Protein AF-0000000087176087 (afdb_homodimer)

pLDDT: mean 95.37, std 7.29, range [54.69, 98.94]

Sequence (372 aa):
MTRSALLVMDVQNFTIARVAAPPTYLTRLASTIASARAASIPVIYVVAQFRPGAPEAHARNRTFVRNPTCAGWIEGSASAAVHAAVAPQDGDVVVTKRRVSAFAGTDLEIVLRSLGVERVVVAGVATSGCVLSTVRQAADGDYGVVVVRDLCLDPDEEVQRVLMEKVFVKQAEVVDSEEWVAGLDLMTRSALLVMDVQNFTIARVAAPPTYLTRLASTIASARAASIPVIYVVAQFRPGAPEAHARNRTFVRNPTCAGWIEGSASAAVHAAVAPQDGDVVVTKRRVSAFAGTDLEIVLRSLGVERVVVAGVATSGCVLSTVRQAADGDYGVVVVRDLCLDPDEEVQRVLMEKVFVKQAEVVDSEEWVAGLDL

Solvent-accessible surface area (backbone atoms only — not comparable to full-atom values): 19457 Å² total; per-residue (Å²): 130,88,38,47,32,40,38,44,28,31,57,15,40,44,51,54,73,69,34,87,67,57,92,58,42,58,60,51,49,34,52,50,53,50,52,35,51,75,60,70,29,51,54,34,37,35,40,54,44,32,57,84,89,34,83,78,34,43,84,51,20,62,72,45,26,65,55,86,62,46,67,44,17,25,61,90,37,74,38,35,3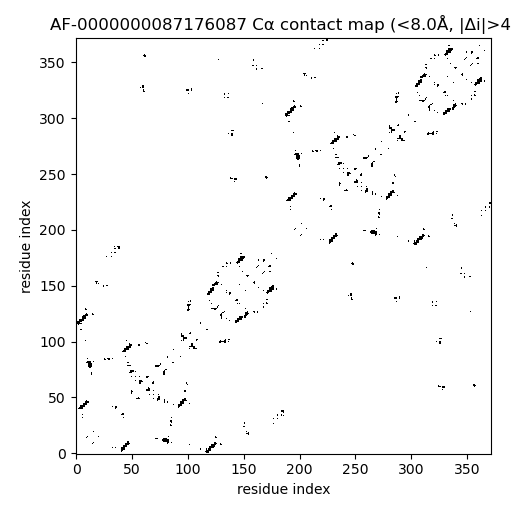2,58,31,78,76,62,48,82,55,94,86,49,48,74,46,65,15,78,43,54,23,58,59,47,87,39,62,46,61,59,52,36,56,74,70,58,42,45,26,43,32,41,32,26,42,32,36,85,41,33,48,43,39,28,52,50,52,39,31,60,68,46,24,33,39,34,37,29,52,76,47,37,42,46,78,46,65,67,58,42,48,48,40,58,70,64,52,42,54,54,47,28,48,70,39,43,57,66,61,54,56,67,66,44,87,113,130,85,38,45,32,40,36,45,28,31,56,16,40,44,54,54,72,70,33,88,68,58,91,58,43,57,58,50,48,34,53,51,52,52,51,34,51,74,62,69,30,50,53,35,37,35,39,54,45,31,57,85,88,34,83,77,36,44,84,50,18,62,75,45,27,67,52,84,62,46,65,44,18,25,62,91,38,73,38,35,31,58,31,75,76,61,45,83,55,94,85,49,48,73,44,65,14,77,44,54,24,60,58,45,85,39,64,46,61,60,52,35,56,74,70,57,43,45,27,43,35,41,32,26,42,31,36,85,41,32,48,42,39,28,52,49,53,40,33,61,67,46,24,34,38,33,37,29,53,75,46,38,42,42,77,47,66,67,59,40,48,48,40,58,70,64,51,44,56,54,49,30,47,71,40,43,58,67,60,54,57,68,66,46,87,114

Structure (mmCIF, N/CA/C/O backbone):
data_AF-0000000087176087-model_v1
#
loop_
_entity.id
_entity.type
_entity.pdbx_description
1 polymer 'Isochorismatase-like domain-containing protein'
#
loop_
_atom_site.group_PDB
_atom_site.id
_atom_site.type_symbol
_atom_site.label_atom_id
_atom_site.label_alt_id
_atom_site.label_comp_id
_atom_site.label_asym_id
_atom_site.label_entity_id
_atom_site.label_seq_id
_atom_site.pdbx_PDB_ins_code
_atom_site.Cartn_x
_atom_site.Cartn_y
_atom_site.Cartn_z
_atom_site.occupancy
_atom_site.B_iso_or_equiv
_atom_site.auth_seq_id
_atom_site.auth_comp_id
_atom_site.auth_asym_id
_atom_site.auth_atom_id
_atom_site.pdbx_PDB_model_num
ATOM 1 N N . MET A 1 1 ? 22.453 -17.547 -3.051 1 62.72 1 MET A N 1
ATOM 2 C CA . MET A 1 1 ? 21.422 -16.969 -3.908 1 62.72 1 MET A CA 1
ATOM 3 C C . MET A 1 1 ? 20.266 -16.438 -3.076 1 62.72 1 MET A C 1
ATOM 5 O O . MET A 1 1 ? 19.953 -16.969 -2.008 1 62.72 1 MET A O 1
ATOM 9 N N . THR A 1 2 ? 19.703 -15.148 -3.277 1 79.06 2 THR A N 1
ATOM 10 C CA . THR A 1 2 ? 18.578 -14.586 -2.518 1 79.06 2 THR A CA 1
ATOM 11 C C . THR A 1 2 ? 17.359 -15.508 -2.582 1 79.06 2 THR A C 1
ATOM 13 O O . THR A 1 2 ? 16.969 -15.945 -3.664 1 79.06 2 THR A O 1
ATOM 16 N N . ARG A 1 3 ? 16.969 -15.977 -1.485 1 94.69 3 ARG A N 1
ATOM 17 C CA . ARG A 1 3 ? 15.805 -16.859 -1.439 1 94.69 3 ARG A CA 1
ATOM 18 C C . ARG A 1 3 ? 14.523 -16.109 -1.775 1 94.69 3 ARG A C 1
ATOM 20 O O . ARG A 1 3 ? 14.18 -15.133 -1.113 1 94.69 3 ARG A O 1
ATOM 27 N N . SER A 1 4 ? 13.852 -16.594 -2.867 1 97.81 4 SER A N 1
ATOM 28 C CA . SER A 1 4 ? 12.656 -15.938 -3.393 1 97.81 4 SER A CA 1
ATOM 29 C C . SER A 1 4 ? 11.422 -16.812 -3.209 1 97.81 4 SER A C 1
ATOM 31 O O . SER A 1 4 ? 11.539 -18.016 -2.99 1 97.81 4 SER A O 1
ATOM 33 N N . ALA A 1 5 ? 10.32 -16.234 -3.176 1 98.69 5 ALA A N 1
ATOM 34 C CA . ALA A 1 5 ? 9.023 -16.906 -3.312 1 98.69 5 ALA A CA 1
ATOM 35 C C . ALA A 1 5 ? 8.164 -16.219 -4.367 1 98.69 5 ALA A C 1
ATOM 37 O O . ALA A 1 5 ? 8.141 -14.992 -4.457 1 98.69 5 ALA A O 1
ATOM 38 N N . LEU A 1 6 ? 7.512 -17.016 -5.184 1 98.81 6 LEU A N 1
ATOM 39 C CA . LEU A 1 6 ? 6.555 -16.484 -6.152 1 98.81 6 LEU A CA 1
ATOM 40 C C . LEU A 1 6 ? 5.152 -16.422 -5.547 1 98.81 6 LEU A C 1
ATOM 42 O O . LEU A 1 6 ? 4.605 -17.438 -5.121 1 98.81 6 LEU A O 1
ATOM 46 N N . LEU A 1 7 ? 4.633 -15.227 -5.441 1 98.94 7 LEU A N 1
ATOM 47 C CA . LEU A 1 7 ? 3.252 -15.023 -5.012 1 98.94 7 LEU A CA 1
ATOM 48 C C . LEU A 1 7 ? 2.312 -14.969 -6.211 1 98.94 7 LEU A C 1
ATOM 50 O O . LEU A 1 7 ? 2.488 -14.141 -7.105 1 98.94 7 LEU A O 1
ATOM 54 N N . VAL A 1 8 ? 1.376 -15.867 -6.281 1 98.94 8 VAL A N 1
ATOM 55 C CA . VAL A 1 8 ? 0.302 -15.891 -7.27 1 98.94 8 VAL A CA 1
ATOM 56 C C . VAL A 1 8 ? -0.995 -15.391 -6.637 1 98.94 8 VAL A C 1
ATOM 58 O O . VAL A 1 8 ? -1.668 -16.141 -5.918 1 98.94 8 VAL A O 1
ATOM 61 N N . MET A 1 9 ? -1.376 -14.141 -6.984 1 98.75 9 MET A N 1
ATOM 62 C CA . MET A 1 9 ? -2.365 -13.469 -6.148 1 98.75 9 MET A CA 1
ATOM 63 C C . MET A 1 9 ? -3.672 -13.266 -6.906 1 98.75 9 MET A C 1
ATOM 65 O O . MET A 1 9 ? -3.68 -12.695 -8 1 98.75 9 MET A O 1
ATOM 69 N N . ASP A 1 10 ? -4.719 -13.734 -6.371 1 98.06 10 ASP A N 1
ATOM 70 C CA . ASP A 1 10 ? -6.102 -13.477 -6.766 1 98.06 10 ASP A CA 1
ATOM 71 C C . ASP A 1 10 ? -6.367 -13.969 -8.188 1 98.06 10 ASP A C 1
ATOM 73 O O . ASP A 1 10 ? -7.117 -13.336 -8.938 1 98.06 10 ASP A O 1
ATOM 77 N N . VAL A 1 11 ? -5.629 -15.016 -8.625 1 98.56 11 VAL A N 1
ATOM 78 C CA . VAL A 1 11 ? -5.953 -15.641 -9.906 1 98.56 11 VAL A CA 1
ATOM 79 C C . VAL A 1 11 ? -7.082 -16.641 -9.711 1 98.56 11 VAL A C 1
ATOM 81 O O . VAL A 1 11 ? -6.879 -17.859 -9.875 1 98.56 11 VAL A O 1
ATOM 84 N N . GLN A 1 12 ? -8.188 -16.141 -9.367 1 97.94 12 GLN A N 1
ATOM 85 C CA . GLN A 1 12 ? -9.406 -16.875 -9.062 1 97.94 12 GLN A CA 1
ATOM 86 C C . GLN A 1 12 ? -10.445 -16.703 -10.164 1 97.94 12 GLN A C 1
ATOM 88 O O . GLN A 1 12 ? -10.391 -15.734 -10.938 1 97.94 12 GLN A O 1
ATOM 93 N N . ASN A 1 13 ? -11.414 -17.594 -10.25 1 97.06 13 ASN A N 1
ATOM 94 C CA . ASN A 1 13 ? -12.398 -17.562 -11.32 1 97.06 13 ASN A CA 1
ATOM 95 C C . ASN A 1 13 ? -13.141 -16.219 -11.367 1 97.06 13 ASN A C 1
ATOM 97 O O . ASN A 1 13 ? -13.32 -15.648 -12.438 1 97.06 13 ASN A O 1
ATOM 101 N N . PHE A 1 14 ? -13.523 -15.719 -10.25 1 94.31 14 PHE A N 1
ATOM 102 C CA . PHE A 1 14 ? -14.266 -14.461 -10.148 1 94.31 14 PHE A CA 1
ATOM 103 C C . PHE A 1 14 ? -13.461 -13.312 -10.727 1 94.31 14 PHE A C 1
ATOM 105 O O . PHE A 1 14 ? -13.969 -12.531 -11.531 1 94.31 14 PHE A O 1
ATOM 112 N N . THR A 1 15 ? -12.203 -13.188 -10.359 1 95 15 THR A N 1
ATOM 113 C CA . THR A 1 15 ? -11.359 -12.062 -10.75 1 95 15 THR A CA 1
ATOM 114 C C . THR A 1 15 ? -10.969 -12.164 -12.227 1 95 15 THR A C 1
ATOM 116 O O . THR A 1 15 ? -10.977 -11.164 -12.945 1 95 15 THR A O 1
ATOM 119 N N . ILE A 1 16 ? -10.656 -13.391 -12.641 1 95.88 16 ILE A N 1
ATOM 120 C CA . ILE A 1 16 ? -10.234 -13.594 -14.023 1 95.88 16 ILE A CA 1
ATOM 121 C C . ILE A 1 16 ? -11.383 -13.25 -14.969 1 95.88 16 ILE A C 1
ATOM 123 O O . ILE A 1 16 ? -11.164 -12.703 -16.047 1 95.88 16 ILE A O 1
ATOM 127 N N . ALA A 1 17 ? -12.57 -13.508 -14.562 1 92.44 17 ALA A N 1
ATOM 128 C CA . ALA A 1 17 ? -13.742 -13.227 -15.383 1 92.44 17 ALA A CA 1
ATOM 129 C C . ALA A 1 17 ? -13.961 -11.727 -15.539 1 92.44 17 ALA A C 1
ATOM 131 O O . ALA A 1 17 ? -14.68 -11.281 -16.438 1 92.44 17 ALA A O 1
ATOM 132 N N . ARG A 1 18 ? -13.336 -10.953 -14.719 1 90 18 ARG A N 1
ATOM 133 C CA . ARG A 1 18 ? -13.648 -9.523 -14.656 1 90 18 ARG A CA 1
ATOM 134 C C . ARG A 1 18 ? -12.531 -8.695 -15.273 1 90 18 ARG A C 1
ATOM 136 O O . ARG A 1 18 ? -12.594 -7.465 -15.281 1 90 18 ARG A O 1
ATOM 143 N N . VAL A 1 19 ? -11.5 -9.344 -15.703 1 93.06 19 VAL A N 1
ATOM 144 C CA . VAL A 1 19 ? -10.406 -8.648 -16.375 1 93.06 19 VAL A CA 1
ATOM 145 C C . VAL A 1 19 ? -10.289 -9.133 -17.812 1 93.06 19 VAL A C 1
ATOM 147 O O . VAL A 1 19 ? -10.672 -10.258 -18.125 1 93.06 19 VAL A O 1
ATOM 150 N N . ALA A 1 20 ? -9.969 -8.289 -18.719 1 91.31 20 ALA A N 1
ATOM 151 C CA . ALA A 1 20 ? -9.703 -8.672 -20.109 1 91.31 20 ALA A CA 1
ATOM 152 C C . ALA A 1 20 ? -8.32 -9.289 -20.25 1 91.31 20 ALA A C 1
ATOM 154 O O . ALA A 1 20 ? -7.41 -8.656 -20.797 1 91.31 20 ALA A O 1
ATOM 155 N N . ALA A 1 21 ? -8.25 -10.5 -19.844 1 92.38 21 ALA A N 1
ATOM 156 C CA . ALA A 1 21 ? -6.961 -11.18 -19.891 1 92.38 21 ALA A CA 1
ATOM 157 C C . ALA A 1 21 ? -6.613 -11.602 -21.312 1 92.38 21 ALA A C 1
ATOM 159 O O . ALA A 1 21 ? -7.453 -12.156 -22.031 1 92.38 21 ALA A O 1
ATOM 160 N N . PRO A 1 22 ? -5.387 -11.328 -21.688 1 94.69 22 PRO A N 1
ATOM 161 C CA . PRO A 1 22 ? -4.957 -11.898 -22.969 1 94.69 22 PRO A CA 1
ATOM 162 C C . PRO A 1 22 ? -5.074 -13.422 -23.016 1 94.69 22 PRO A C 1
ATOM 164 O O . PRO A 1 22 ? -4.906 -14.078 -21.984 1 94.69 22 PRO A O 1
ATOM 167 N N . PRO A 1 23 ? -5.34 -14.023 -24.141 1 94.06 23 PRO A N 1
ATOM 168 C CA . PRO A 1 23 ? -5.523 -15.477 -24.25 1 94.06 23 PRO A CA 1
ATOM 169 C C . PRO A 1 23 ? -4.328 -16.266 -23.734 1 94.06 23 PRO A C 1
ATOM 171 O O . PRO A 1 23 ? -4.48 -17.391 -23.266 1 94.06 23 PRO A O 1
ATOM 174 N N . THR A 1 24 ? -3.172 -15.648 -23.766 1 96.69 24 THR A N 1
ATOM 175 C CA . THR A 1 24 ? -1.949 -16.344 -23.391 1 96.69 24 THR A CA 1
ATOM 176 C C . THR A 1 24 ? -1.636 -16.141 -21.922 1 96.69 24 THR A C 1
ATOM 178 O O . THR A 1 24 ? -0.667 -16.703 -21.391 1 96.69 24 THR A O 1
ATOM 181 N N . TYR A 1 25 ? -2.443 -15.391 -21.25 1 98 25 TYR A N 1
ATOM 182 C CA . TYR A 1 25 ? -2.121 -14.992 -19.891 1 98 25 TYR A CA 1
ATOM 183 C C . TYR A 1 25 ? -1.979 -16.219 -18.984 1 98 25 TYR A C 1
ATOM 185 O O . TYR A 1 25 ? -0.939 -16.406 -18.359 1 98 25 TYR A O 1
ATOM 193 N N . LEU A 1 26 ? -2.982 -17.062 -18.953 1 98.5 26 LEU A N 1
ATOM 194 C CA . LEU A 1 26 ? -2.998 -18.203 -18.047 1 98.5 26 LEU A CA 1
ATOM 195 C C . LEU A 1 26 ? -1.926 -19.219 -18.422 1 98.5 26 LEU A C 1
ATOM 197 O O . LEU A 1 26 ? -1.311 -19.828 -17.547 1 98.5 26 LEU A O 1
ATOM 201 N N . THR A 1 27 ? -1.69 -19.391 -19.672 1 98.38 27 THR A N 1
ATOM 202 C CA . THR A 1 27 ? -0.649 -20.312 -20.109 1 98.38 27 THR A CA 1
ATOM 203 C C . THR A 1 27 ? 0.731 -19.797 -19.703 1 98.38 27 THR A C 1
ATOM 205 O O . THR A 1 27 ? 1.582 -20.578 -19.266 1 98.38 27 THR A O 1
ATOM 208 N N . ARG A 1 28 ? 0.964 -18.516 -19.828 1 98.56 28 ARG A N 1
ATOM 209 C CA . ARG A 1 28 ? 2.23 -17.922 -19.438 1 98.56 28 ARG A CA 1
ATOM 210 C C . ARG A 1 28 ? 2.432 -18.016 -17.922 1 98.56 28 ARG A C 1
ATOM 212 O O . ARG A 1 28 ? 3.529 -18.328 -17.453 1 98.56 28 ARG A O 1
ATOM 219 N N . LEU A 1 29 ? 1.394 -17.734 -17.203 1 98.81 29 LEU A N 1
ATOM 220 C CA . LEU A 1 29 ? 1.478 -17.844 -15.742 1 98.81 29 LEU A CA 1
ATOM 221 C C . LEU A 1 29 ? 1.771 -19.266 -15.32 1 98.81 29 LEU A C 1
ATOM 223 O O . LEU A 1 29 ? 2.635 -19.516 -14.477 1 98.81 29 LEU A O 1
ATOM 227 N N . ALA A 1 30 ? 1.075 -20.234 -15.93 1 98.75 30 ALA A N 1
ATOM 228 C CA . ALA A 1 30 ? 1.302 -21.641 -15.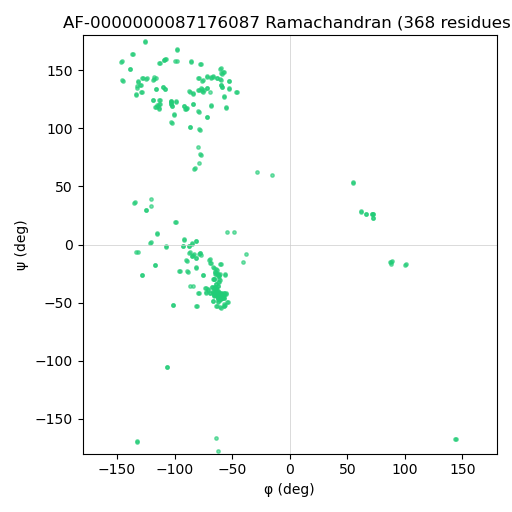625 1 98.75 30 ALA A CA 1
ATOM 229 C C . ALA A 1 30 ? 2.746 -22.047 -15.914 1 98.75 30 ALA A C 1
ATOM 231 O O . ALA A 1 30 ? 3.375 -22.75 -15.125 1 98.75 30 ALA A O 1
ATOM 232 N N . SER A 1 31 ? 3.203 -21.594 -17.047 1 98.56 31 SER A N 1
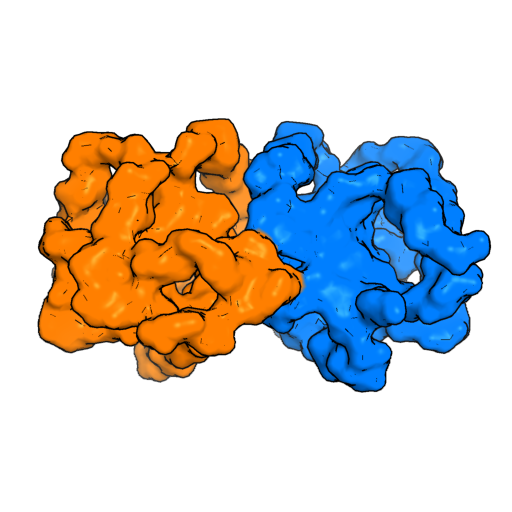ATOM 233 C CA . SER A 1 31 ? 4.582 -21.891 -17.422 1 98.56 31 SER A CA 1
ATOM 234 C C . SER A 1 31 ? 5.57 -21.266 -16.438 1 98.56 31 SER A C 1
ATOM 236 O O . SER A 1 31 ? 6.574 -21.891 -16.094 1 98.56 31 SER A O 1
ATOM 238 N N . THR A 1 32 ? 5.352 -20.062 -16.016 1 98.69 32 THR A N 1
ATOM 239 C CA . THR A 1 32 ? 6.211 -19.375 -15.047 1 98.69 32 THR A CA 1
ATOM 240 C C . THR A 1 32 ? 6.199 -20.109 -13.711 1 98.69 32 THR A C 1
ATOM 242 O O . THR A 1 32 ? 7.25 -20.297 -13.086 1 98.69 32 THR A O 1
ATOM 245 N N . ILE A 1 33 ? 5.023 -20.531 -13.273 1 98.69 33 ILE A N 1
ATOM 246 C CA . ILE A 1 33 ? 4.891 -21.297 -12.039 1 98.69 33 ILE A CA 1
ATOM 247 C C . ILE A 1 33 ? 5.715 -22.578 -12.141 1 98.69 33 ILE A C 1
ATOM 249 O O . ILE A 1 33 ? 6.438 -22.938 -11.203 1 98.69 33 ILE A O 1
ATOM 253 N N . ALA A 1 34 ? 5.602 -23.266 -13.266 1 98.06 34 ALA A N 1
ATOM 254 C CA . ALA A 1 34 ? 6.363 -24.484 -13.477 1 98.06 34 ALA A CA 1
ATOM 255 C C . ALA A 1 34 ? 7.863 -24.219 -13.406 1 98.06 34 ALA A C 1
ATOM 257 O O . ALA A 1 34 ? 8.609 -25.016 -12.828 1 98.06 34 ALA A O 1
ATOM 258 N N . SER A 1 35 ? 8.305 -23.141 -13.977 1 98.12 35 SER A N 1
ATOM 259 C CA . SER A 1 35 ? 9.719 -22.766 -13.922 1 98.12 35 SER A CA 1
ATOM 260 C C . SER A 1 35 ? 10.164 -22.484 -12.492 1 98.12 35 SER A C 1
ATOM 262 O O . SER A 1 35 ? 11.266 -22.859 -12.094 1 98.12 35 SER A O 1
ATOM 264 N N . ALA A 1 36 ? 9.336 -21.797 -11.727 1 97.81 36 ALA A N 1
ATOM 265 C CA . ALA A 1 36 ? 9.641 -21.531 -10.328 1 97.81 36 ALA A CA 1
ATOM 266 C C . ALA A 1 36 ? 9.828 -22.844 -9.555 1 97.81 36 ALA A C 1
ATOM 268 O O . ALA A 1 36 ? 10.797 -23 -8.805 1 97.81 36 ALA A O 1
ATOM 269 N N . ARG A 1 37 ? 8.922 -23.781 -9.781 1 96.88 37 ARG A N 1
ATOM 270 C CA . ARG A 1 37 ? 9 -25.078 -9.117 1 96.88 37 ARG A CA 1
ATOM 271 C C . ARG A 1 37 ? 10.281 -25.812 -9.5 1 96.88 37 ARG A C 1
ATOM 273 O O . ARG A 1 37 ? 10.945 -26.406 -8.648 1 96.88 37 ARG A O 1
ATOM 280 N N . ALA A 1 38 ? 10.562 -25.766 -10.734 1 96.12 38 ALA A N 1
ATOM 281 C CA . ALA A 1 38 ? 11.766 -26.422 -11.227 1 96.12 38 ALA A CA 1
ATOM 282 C C . ALA A 1 38 ? 13.016 -25.844 -10.578 1 96.12 38 ALA A C 1
ATOM 284 O O . ALA A 1 38 ? 14.008 -26.547 -10.367 1 96.12 38 ALA A O 1
ATOM 285 N N . ALA A 1 39 ? 12.961 -24.594 -10.234 1 96.56 39 ALA A N 1
ATOM 286 C CA . ALA A 1 39 ? 14.086 -23.906 -9.617 1 96.56 39 ALA A CA 1
ATOM 287 C C . ALA A 1 39 ? 14.008 -23.984 -8.094 1 96.56 39 ALA A C 1
ATOM 289 O O . ALA A 1 39 ? 14.766 -23.312 -7.391 1 96.56 39 ALA A O 1
ATOM 290 N N . SER A 1 40 ? 13.055 -24.688 -7.586 1 95.62 40 SER A N 1
ATOM 291 C CA . SER A 1 40 ? 12.836 -24.891 -6.156 1 95.62 40 SER A CA 1
ATOM 292 C C . SER A 1 40 ? 12.453 -23.594 -5.461 1 95.62 40 SER A C 1
ATOM 294 O O . SER A 1 40 ? 12.812 -23.359 -4.305 1 95.62 40 SER A O 1
ATOM 296 N N . ILE A 1 41 ? 11.898 -22.719 -6.168 1 97.25 41 ILE A N 1
ATOM 297 C CA . ILE A 1 41 ? 11.305 -21.516 -5.605 1 97.25 41 ILE A CA 1
ATOM 298 C C . ILE A 1 41 ? 9.883 -21.812 -5.137 1 97.25 41 ILE A C 1
ATOM 300 O O . ILE A 1 41 ? 9.039 -22.234 -5.926 1 97.25 41 ILE A O 1
ATOM 304 N N . PRO A 1 42 ? 9.648 -21.594 -3.865 1 98 42 PRO A N 1
ATOM 305 C CA . PRO A 1 42 ? 8.281 -21.844 -3.393 1 98 42 PRO A CA 1
ATOM 306 C C . PRO A 1 42 ? 7.246 -20.984 -4.102 1 98 42 PRO A C 1
ATOM 308 O O . PRO A 1 42 ? 7.5 -19.812 -4.379 1 98 42 PRO A O 1
ATOM 311 N N . VAL A 1 43 ? 6.141 -21.609 -4.441 1 98.62 43 VAL A N 1
ATOM 312 C CA . VAL A 1 43 ? 4.98 -20.906 -4.988 1 98.62 43 VAL A CA 1
ATOM 313 C C . VAL A 1 43 ? 3.912 -20.766 -3.908 1 98.62 43 VAL A C 1
ATOM 315 O O . VAL A 1 43 ? 3.467 -21.75 -3.326 1 98.62 43 VAL A O 1
ATOM 318 N N . ILE A 1 44 ? 3.541 -19.562 -3.609 1 98.94 44 ILE A N 1
ATOM 319 C CA . ILE A 1 44 ? 2.529 -19.25 -2.604 1 98.94 44 ILE A CA 1
ATOM 320 C C . ILE A 1 44 ? 1.314 -18.609 -3.27 1 98.94 44 ILE A C 1
ATOM 322 O O . ILE A 1 44 ? 1.437 -17.578 -3.934 1 98.94 44 ILE A O 1
ATOM 326 N N . TYR A 1 45 ? 0.231 -19.266 -3.121 1 98.94 45 TYR A N 1
ATOM 327 C CA . TYR A 1 45 ? -1.026 -18.719 -3.619 1 98.94 45 TYR A CA 1
ATOM 328 C C . TYR A 1 45 ? -1.68 -17.812 -2.576 1 98.94 45 TYR A C 1
ATOM 330 O O . TYR A 1 45 ? -1.745 -18.172 -1.396 1 98.94 45 TYR A O 1
ATOM 338 N N . VAL A 1 46 ? -2.09 -16.625 -2.986 1 98.88 46 VAL A N 1
ATOM 339 C CA . VAL A 1 46 ? -2.863 -15.719 -2.15 1 98.88 46 VAL A CA 1
ATOM 340 C C . VAL A 1 46 ? -4.273 -15.562 -2.721 1 98.88 46 VAL A C 1
ATOM 342 O O . VAL A 1 46 ? -4.441 -15.156 -3.869 1 98.88 46 VAL A O 1
ATOM 345 N N . VAL A 1 47 ? -5.254 -15.898 -1.943 1 98.44 47 VAL A N 1
ATOM 346 C CA . VAL A 1 47 ? -6.633 -15.867 -2.426 1 98.44 47 VAL A CA 1
ATOM 347 C C . VAL A 1 47 ? -7.477 -14.977 -1.517 1 98.44 47 VAL A C 1
ATOM 349 O O . VAL A 1 47 ? -7.242 -14.914 -0.308 1 98.44 47 VAL A O 1
ATOM 352 N N . ALA A 1 48 ? -8.422 -14.242 -2.105 1 97 48 ALA A N 1
ATOM 353 C CA . ALA A 1 48 ? -9.438 -13.523 -1.349 1 97 48 ALA A CA 1
ATOM 354 C C . ALA A 1 48 ? -10.68 -14.383 -1.14 1 97 48 ALA A C 1
ATOM 356 O O . ALA A 1 48 ? -11.312 -14.82 -2.105 1 97 48 ALA A O 1
ATOM 357 N N . GLN A 1 49 ? -10.969 -14.672 0.055 1 96.5 49 GLN A N 1
ATOM 358 C CA . GLN A 1 49 ? -12.148 -15.477 0.367 1 96.5 49 GLN A CA 1
ATOM 359 C C . GLN A 1 49 ? -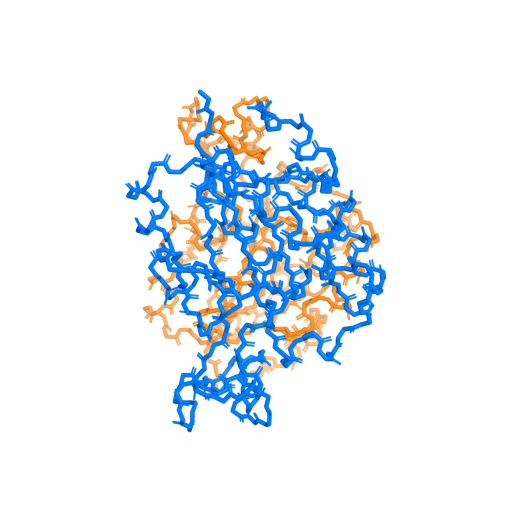12.789 -15.031 1.677 1 96.5 49 GLN A C 1
ATOM 361 O O . GLN A 1 49 ? -12.086 -14.68 2.629 1 96.5 49 GLN A O 1
ATOM 366 N N . PHE A 1 50 ? -14.086 -15.039 1.646 1 95.69 50 PHE A N 1
ATOM 367 C CA . PHE A 1 50 ? -14.875 -14.68 2.816 1 95.69 50 PHE A CA 1
ATOM 368 C C . PHE A 1 50 ? -15.734 -15.859 3.268 1 95.69 50 PHE A C 1
ATOM 370 O O . PHE A 1 50 ? -16.188 -16.656 2.443 1 95.69 50 PHE A O 1
ATOM 377 N N . ARG A 1 51 ? -15.938 -16.109 4.598 1 94.81 51 ARG A N 1
ATOM 378 C CA . ARG A 1 51 ? -16.844 -17.109 5.125 1 94.81 51 ARG A CA 1
ATOM 379 C C . ARG A 1 51 ? -18.281 -16.828 4.688 1 94.81 51 ARG A C 1
ATOM 381 O O . ARG A 1 51 ? -18.625 -15.688 4.355 1 94.81 51 ARG A O 1
ATOM 388 N N . PRO A 1 52 ? -19.062 -17.891 4.57 1 91.56 52 PRO A N 1
ATOM 389 C CA . PRO A 1 52 ? -20.469 -17.641 4.27 1 91.56 52 PRO A CA 1
ATOM 390 C C . PRO A 1 52 ? -21.078 -16.531 5.137 1 91.56 52 PRO A C 1
ATOM 392 O O . PRO A 1 52 ? -20.891 -16.531 6.355 1 91.56 52 PRO A O 1
ATOM 395 N N . GLY A 1 53 ? -21.766 -15.578 4.492 1 89.56 53 GLY A N 1
ATOM 396 C CA . GLY A 1 53 ? -22.328 -14.422 5.188 1 89.56 53 GLY A CA 1
ATOM 397 C C . GLY A 1 53 ? -21.359 -13.258 5.281 1 89.56 53 GLY A C 1
ATOM 398 O O . GLY A 1 53 ? -21.75 -12.164 5.688 1 89.56 53 GLY A O 1
ATOM 399 N N . ALA A 1 54 ? -20.094 -13.453 5.023 1 92.75 54 ALA A N 1
ATOM 400 C CA . ALA A 1 54 ? -19.031 -12.453 4.945 1 92.75 54 ALA A CA 1
ATOM 401 C C . ALA A 1 54 ? -18.969 -11.625 6.223 1 92.75 54 ALA A C 1
ATOM 403 O O . ALA A 1 54 ? -19 -10.391 6.168 1 92.75 54 ALA A O 1
ATOM 404 N N . PRO A 1 55 ? -18.859 -12.297 7.41 1 92.12 55 PRO A N 1
ATOM 405 C CA . PRO A 1 55 ? -18.781 -11.531 8.656 1 92.12 55 PRO A CA 1
ATOM 406 C C . PRO A 1 55 ? -17.578 -10.617 8.711 1 92.12 55 PRO A C 1
ATOM 408 O O . PRO A 1 55 ? -17.547 -9.672 9.5 1 92.12 55 PRO A O 1
ATOM 411 N N . GLU A 1 56 ? -16.578 -10.867 7.812 1 93.62 56 GLU A N 1
ATOM 412 C CA . GLU A 1 56 ? -15.344 -10.086 7.777 1 93.62 56 GLU A CA 1
ATOM 413 C C . GLU A 1 56 ? -15.539 -8.781 7.012 1 93.62 56 GLU A C 1
ATOM 415 O O . GLU A 1 56 ? -14.68 -7.898 7.035 1 93.62 56 GLU A O 1
ATOM 420 N N . ALA A 1 57 ? -16.594 -8.664 6.348 1 92.5 57 ALA A N 1
ATOM 421 C CA . ALA A 1 57 ? -16.828 -7.477 5.539 1 92.5 57 ALA A CA 1
ATOM 422 C C . ALA A 1 57 ? -17.266 -6.301 6.41 1 92.5 57 ALA A C 1
ATOM 424 O O . ALA A 1 57 ? -18.453 -6.199 6.777 1 92.5 57 ALA A O 1
ATOM 425 N N . HIS A 1 58 ? -16.375 -5.445 6.734 1 92.75 58 HIS A N 1
ATOM 426 C CA . HIS A 1 58 ? -16.656 -4.293 7.586 1 92.75 58 HIS A CA 1
ATOM 427 C C . HIS A 1 58 ? -17.344 -3.18 6.801 1 92.75 58 HIS A C 1
ATOM 429 O O . HIS A 1 58 ? -16.969 -2.904 5.656 1 92.75 58 HIS A O 1
ATOM 435 N N . ALA A 1 59 ? -18.25 -2.486 7.383 1 91.25 59 ALA A N 1
ATOM 436 C CA . ALA A 1 59 ? -19.062 -1.457 6.734 1 91.25 59 ALA A CA 1
ATOM 437 C C . ALA A 1 59 ? -18.188 -0.284 6.285 1 91.25 59 ALA A C 1
ATOM 439 O O . ALA A 1 59 ? -18.531 0.404 5.316 1 91.25 59 ALA A O 1
ATOM 440 N N . ARG A 1 60 ? -17.047 -0.076 6.891 1 92 60 ARG A N 1
ATOM 441 C CA . ARG A 1 60 ? -16.203 1.066 6.559 1 92 60 ARG A CA 1
ATOM 442 C C . ARG A 1 60 ? -15.227 0.717 5.441 1 92 60 ARG A C 1
ATOM 444 O O . ARG A 1 60 ? -14.57 1.601 4.883 1 92 60 ARG A O 1
ATOM 451 N N . ASN A 1 61 ? -15.109 -0.58 5.176 1 93.06 61 ASN A N 1
ATOM 452 C CA . ASN A 1 61 ? -14.203 -0.987 4.102 1 93.06 61 ASN A CA 1
ATOM 453 C C . ASN A 1 61 ? -14.844 -0.798 2.729 1 93.06 61 ASN A C 1
ATOM 455 O O . ASN A 1 61 ? -15.789 -1.508 2.377 1 93.06 61 ASN A O 1
ATOM 459 N N . ARG A 1 62 ? -14.328 0.053 1.951 1 91 62 ARG A N 1
ATOM 460 C CA . ARG A 1 62 ? -14.953 0.423 0.686 1 91 62 ARG A CA 1
ATOM 461 C C . ARG A 1 62 ? -14.758 -0.667 -0.362 1 91 62 ARG A C 1
ATOM 463 O O . ARG A 1 62 ? -15.547 -0.787 -1.298 1 91 62 ARG A O 1
ATOM 470 N N . THR A 1 63 ? -13.711 -1.445 -0.216 1 89.62 63 THR A N 1
ATOM 471 C CA . THR A 1 63 ? -13.398 -2.48 -1.193 1 89.62 63 THR A CA 1
ATOM 472 C C . THR A 1 63 ? -14.273 -3.711 -0.981 1 89.62 63 THR A C 1
ATOM 474 O O . THR A 1 63 ? -14.75 -4.312 -1.945 1 89.62 63 THR A O 1
ATOM 477 N N . PHE A 1 64 ? -14.477 -4.105 0.308 1 88.5 64 PHE A N 1
ATOM 478 C CA . PHE A 1 64 ? -15.156 -5.348 0.646 1 88.5 64 PHE A CA 1
ATOM 479 C C . PHE A 1 64 ? -16.406 -5.074 1.486 1 88.5 64 PHE A C 1
ATOM 481 O O . PHE A 1 64 ? -16.641 -5.754 2.484 1 88.5 64 PHE A O 1
ATOM 488 N N . VAL A 1 65 ? -17.109 -4.039 1.147 1 74.81 65 VAL A N 1
ATOM 489 C CA . VAL A 1 65 ? -18.344 -3.783 1.88 1 74.81 65 VAL A CA 1
ATOM 490 C C . VAL A 1 65 ? -19.422 -4.781 1.447 1 74.81 65 VAL A C 1
ATOM 492 O O . VAL A 1 65 ? -19.406 -5.258 0.31 1 74.81 65 VAL A O 1
ATOM 495 N N . ARG A 1 66 ? -20.125 -5.402 2.496 1 62.22 66 ARG A N 1
ATOM 496 C CA . ARG A 1 66 ? -21.062 -6.523 2.439 1 62.22 66 ARG A CA 1
ATOM 497 C C . ARG A 1 66 ? -21.984 -6.414 1.223 1 62.22 66 ARG A C 1
ATOM 499 O O . ARG A 1 66 ? -22.469 -7.422 0.714 1 62.22 66 ARG A O 1
ATOM 506 N N . ASN A 1 67 ? -22.047 -5.363 0.636 1 56.03 67 ASN A N 1
ATOM 507 C CA . ASN A 1 67 ? -23.016 -5.57 -0.435 1 56.03 67 ASN A CA 1
ATOM 508 C C . ASN A 1 67 ? -22.531 -6.621 -1.433 1 56.03 67 ASN A C 1
ATOM 510 O O . ASN A 1 67 ? -21.453 -7.184 -1.271 1 56.03 67 ASN A O 1
ATOM 514 N N . PRO A 1 68 ? -23.109 -6.895 -2.777 1 60.62 68 PRO A N 1
ATOM 515 C CA . PRO A 1 68 ? -22.875 -8 -3.707 1 60.62 68 PRO A CA 1
ATOM 516 C C . PRO A 1 68 ? -21.391 -8.188 -4.039 1 60.62 68 PRO A C 1
ATOM 518 O O . PRO A 1 68 ? -21.016 -9.188 -4.664 1 60.62 68 PRO A O 1
ATOM 521 N N . THR A 1 69 ? -20.516 -7.512 -3.299 1 62.09 69 THR A N 1
ATOM 522 C CA . THR A 1 69 ? -19.156 -7.57 -3.826 1 62.09 69 THR A CA 1
ATOM 523 C C . THR A 1 69 ? -18.438 -8.812 -3.318 1 62.09 69 THR A C 1
ATOM 525 O O . THR A 1 69 ? -17.703 -9.469 -4.074 1 62.09 69 THR A O 1
ATOM 528 N N . CYS A 1 70 ? -18.781 -9.141 -2.037 1 77.75 70 CYS A N 1
ATOM 529 C CA . CYS A 1 70 ? -18.062 -10.281 -1.474 1 77.75 70 CYS A CA 1
ATOM 530 C C . CYS A 1 70 ? -18.641 -11.594 -1.978 1 77.75 70 CYS A C 1
ATOM 532 O O . CYS A 1 70 ? -18 -12.648 -1.849 1 77.75 70 CYS A O 1
ATOM 534 N N . ALA A 1 71 ? -19.672 -11.5 -2.627 1 80.75 71 ALA A N 1
ATOM 535 C CA . ALA A 1 71 ? -20.359 -12.711 -3.047 1 80.75 71 ALA A CA 1
ATOM 536 C C . ALA A 1 71 ? -19.5 -13.555 -3.982 1 80.75 71 ALA A C 1
ATOM 538 O O . ALA A 1 71 ? -19.594 -14.781 -3.992 1 80.75 71 ALA A O 1
ATOM 539 N N . GLY A 1 72 ? -18.641 -12.898 -4.664 1 88.25 72 GLY A N 1
ATOM 540 C CA . GLY A 1 72 ? -17.812 -13.602 -5.613 1 88.25 72 GLY A CA 1
ATOM 541 C C . GLY A 1 72 ? -16.656 -14.352 -4.961 1 88.25 72 GLY A C 1
ATOM 542 O O . GLY A 1 72 ? -16 -15.18 -5.594 1 88.25 72 GLY A O 1
ATOM 543 N N . TRP A 1 73 ? -16.516 -14.102 -3.605 1 92.5 73 TRP A N 1
ATOM 544 C CA . TRP A 1 73 ? -15.344 -14.656 -2.941 1 92.5 73 TRP A CA 1
ATOM 545 C C . TRP A 1 73 ? -15.742 -15.516 -1.752 1 92.5 73 TRP A C 1
ATOM 547 O O . TRP A 1 73 ? -14.977 -15.664 -0.795 1 92.5 73 TRP A O 1
ATOM 557 N N . ILE A 1 74 ? -16.875 -16.078 -1.868 1 94.31 74 ILE A N 1
ATOM 558 C CA . ILE A 1 74 ? -17.328 -16.875 -0.741 1 94.31 74 ILE A CA 1
ATOM 559 C C . ILE A 1 74 ? -16.578 -18.203 -0.729 1 94.31 74 ILE A C 1
ATOM 561 O O . ILE A 1 74 ? -16.469 -18.875 -1.759 1 94.31 74 ILE A O 1
ATOM 565 N N . GLU A 1 75 ? -16.047 -18.594 0.421 1 95.62 75 GLU A N 1
ATOM 566 C CA . GLU A 1 75 ? -15.273 -19.828 0.603 1 95.62 75 GLU A CA 1
ATOM 567 C C . GLU A 1 75 ? -16.047 -21.031 0.093 1 95.62 75 GLU A C 1
ATOM 569 O O . GLU A 1 75 ? -17.25 -21.172 0.348 1 95.62 75 GLU A O 1
ATOM 574 N N . GLY A 1 76 ? -15.289 -21.875 -0.666 1 94.94 76 GLY A N 1
ATOM 575 C CA . GLY A 1 76 ? -15.883 -23.109 -1.139 1 94.94 76 GLY A CA 1
ATOM 576 C C . GLY A 1 76 ? -16.625 -22.953 -2.455 1 94.94 76 GLY A C 1
ATOM 577 O O . GLY A 1 76 ? -16.984 -23.953 -3.09 1 94.94 76 GLY A O 1
ATOM 578 N N . SER A 1 77 ? -16.922 -21.75 -2.857 1 95.75 77 SER A N 1
ATOM 579 C CA . SER A 1 77 ? -17.641 -21.516 -4.105 1 95.75 77 SER A CA 1
ATOM 580 C C . SER A 1 77 ? -16.719 -21.656 -5.312 1 95.75 77 SER A C 1
ATOM 582 O O . SER A 1 77 ? -15.508 -21.484 -5.195 1 95.75 77 SER A O 1
ATOM 584 N N . ALA A 1 78 ? -17.297 -21.969 -6.477 1 96.38 78 ALA A N 1
ATOM 585 C CA . ALA A 1 78 ? -16.547 -22.062 -7.73 1 96.38 78 ALA A CA 1
ATOM 586 C C . ALA A 1 78 ? -15.938 -20.719 -8.094 1 96.38 78 ALA A C 1
ATOM 588 O O . ALA A 1 78 ? -14.836 -20.656 -8.648 1 96.38 78 ALA A O 1
ATOM 589 N N . SER A 1 79 ? -16.625 -19.703 -7.805 1 95.81 79 SER A N 1
ATOM 590 C CA . SER A 1 79 ? -16.156 -18.359 -8.125 1 95.81 79 SER A CA 1
ATOM 591 C C . SER A 1 79 ? -14.883 -18.016 -7.359 1 95.81 79 SER A C 1
ATOM 593 O O . SER A 1 79 ? -13.984 -17.359 -7.891 1 95.81 79 SER A O 1
ATOM 595 N N . ALA A 1 80 ? -14.758 -18.453 -6.145 1 96.69 80 ALA A N 1
ATOM 596 C CA . ALA A 1 80 ? -13.633 -18.094 -5.273 1 96.69 80 ALA A CA 1
ATOM 597 C C . ALA A 1 80 ? -12.438 -19.016 -5.523 1 96.69 80 ALA A C 1
ATOM 599 O O . ALA A 1 80 ? -11.336 -18.734 -5.051 1 96.69 80 ALA A O 1
ATOM 600 N N . ALA A 1 81 ? -12.594 -20.047 -6.266 1 97.81 81 ALA A N 1
ATOM 601 C CA . ALA A 1 81 ? -11.539 -21.031 -6.5 1 97.81 81 ALA A CA 1
ATOM 602 C C . ALA A 1 81 ? -10.445 -20.453 -7.398 1 97.81 81 ALA A C 1
ATOM 604 O O . ALA A 1 81 ? -10.727 -19.656 -8.297 1 97.81 81 ALA A O 1
ATOM 605 N N . VAL A 1 82 ? -9.195 -20.875 -7.098 1 98.56 82 VAL A N 1
ATOM 606 C CA . VAL A 1 82 ? -8.109 -20.578 -8.023 1 98.56 82 VAL A CA 1
ATOM 607 C C . VAL A 1 82 ? -8.414 -21.172 -9.398 1 98.56 82 VAL A C 1
ATOM 609 O O . VAL A 1 82 ? -8.883 -22.312 -9.492 1 98.56 82 VAL A O 1
ATOM 612 N N . HIS A 1 83 ? -8.188 -20.406 -10.414 1 98.56 83 HIS A N 1
ATOM 613 C CA . HIS A 1 83 ? -8.453 -20.875 -11.766 1 98.56 83 HIS A CA 1
ATOM 614 C C . HIS A 1 83 ? -7.754 -22.203 -12.031 1 98.56 83 HIS A C 1
ATOM 616 O O . HIS A 1 83 ? -6.582 -22.375 -11.688 1 98.56 83 HIS A O 1
ATOM 622 N N . ALA A 1 84 ? -8.367 -23.078 -12.695 1 98.12 84 ALA A N 1
ATOM 623 C CA . ALA A 1 84 ? -7.91 -24.469 -12.867 1 98.12 84 ALA A CA 1
ATOM 624 C C . ALA A 1 84 ? -6.57 -24.5 -13.594 1 98.12 84 ALA A C 1
ATOM 626 O O . ALA A 1 84 ? -5.742 -25.375 -13.336 1 98.12 84 ALA A O 1
ATOM 627 N N . ALA A 1 85 ? -6.301 -23.562 -14.492 1 98 85 ALA A N 1
ATOM 628 C CA . ALA A 1 85 ? -5.086 -23.531 -15.305 1 98 85 ALA A CA 1
ATOM 629 C C . ALA A 1 85 ? -3.848 -23.344 -14.422 1 98 85 ALA A C 1
ATOM 631 O O . ALA A 1 85 ? -2.73 -23.656 -14.844 1 98 85 ALA A O 1
ATOM 632 N N . VAL A 1 86 ? -4.078 -22.812 -13.203 1 98.69 86 VAL A N 1
ATOM 633 C CA . VAL A 1 86 ? -2.947 -22.578 -12.312 1 98.69 86 VAL A CA 1
ATOM 634 C C . VAL A 1 86 ? -3.287 -23.062 -10.906 1 98.69 86 VAL A C 1
ATOM 636 O O . VAL A 1 86 ? -2.873 -22.438 -9.914 1 98.69 86 VAL A O 1
ATOM 639 N N . ALA A 1 87 ? -3.992 -24.094 -10.836 1 98.44 87 ALA A N 1
ATOM 640 C CA . ALA A 1 87 ? -4.422 -24.641 -9.547 1 98.44 87 ALA A CA 1
ATOM 641 C C . ALA A 1 87 ? -3.225 -25.016 -8.68 1 98.44 87 ALA A C 1
ATOM 643 O O . ALA A 1 87 ? -2.213 -25.5 -9.188 1 98.44 87 ALA A O 1
ATOM 644 N N . PRO A 1 88 ? -3.367 -24.75 -7.387 1 98.38 88 PRO A N 1
ATOM 645 C CA . PRO A 1 88 ? -2.279 -25.172 -6.504 1 98.38 88 PRO A CA 1
ATOM 646 C C . PRO A 1 88 ? -2.035 -26.672 -6.559 1 98.38 88 PRO A C 1
ATOM 648 O O . PRO A 1 88 ? -2.973 -27.453 -6.773 1 98.38 88 PRO A O 1
ATOM 651 N N . GLN A 1 89 ? -0.837 -27.062 -6.406 1 97.44 89 GLN A N 1
ATOM 652 C CA . GLN A 1 89 ? -0.457 -28.453 -6.281 1 97.44 89 GLN A CA 1
ATOM 653 C C . GLN A 1 89 ? -0.266 -28.844 -4.816 1 97.44 89 GLN A C 1
ATOM 655 O O . GLN A 1 89 ? -0.223 -27.984 -3.939 1 97.44 89 GLN A O 1
ATOM 660 N N . ASP A 1 90 ? -0.168 -30.188 -4.609 1 94.25 90 ASP A N 1
ATOM 661 C CA . ASP A 1 90 ? 0.087 -30.672 -3.258 1 94.25 90 ASP A CA 1
ATOM 662 C C . ASP A 1 90 ? 1.372 -30.078 -2.693 1 94.25 90 ASP A C 1
ATOM 664 O O . ASP A 1 90 ? 2.406 -30.062 -3.363 1 94.25 90 ASP A O 1
ATOM 668 N N . GLY A 1 91 ? 1.264 -29.516 -1.55 1 93.12 91 GLY A N 1
ATOM 669 C CA . GLY A 1 91 ? 2.439 -28.953 -0.912 1 93.12 91 GLY A CA 1
ATOM 670 C C . GLY A 1 91 ? 2.533 -27.438 -1.074 1 93.12 91 GLY A C 1
ATOM 671 O O . GLY A 1 91 ? 3.291 -26.781 -0.36 1 93.12 91 GLY A O 1
ATOM 672 N N . ASP A 1 92 ? 1.806 -26.938 -2.002 1 96.75 92 ASP A N 1
ATOM 673 C CA . ASP A 1 92 ? 1.81 -25.484 -2.146 1 96.75 92 ASP A CA 1
ATOM 674 C C . ASP A 1 92 ? 1.171 -24.812 -0.935 1 96.75 92 ASP A C 1
ATOM 676 O O . ASP A 1 92 ? 0.227 -25.344 -0.347 1 96.75 92 ASP A O 1
ATOM 680 N N . VAL A 1 93 ? 1.687 -23.688 -0.583 1 98.25 93 VAL A N 1
ATOM 681 C CA . VAL A 1 93 ? 1.089 -22.875 0.465 1 98.25 93 VAL A CA 1
ATOM 682 C C . VAL A 1 93 ? -0.028 -22.016 -0.123 1 98.25 93 VAL A C 1
ATOM 684 O O . VAL A 1 93 ? 0.144 -21.406 -1.179 1 98.25 93 VAL A O 1
ATOM 687 N N . VAL A 1 94 ? -1.145 -22.031 0.475 1 98.56 94 VAL A N 1
ATOM 688 C CA . VAL A 1 94 ? -2.258 -21.156 0.127 1 98.56 94 VAL A CA 1
ATOM 689 C C . VAL A 1 94 ? -2.578 -20.234 1.304 1 98.56 94 VAL A C 1
ATOM 691 O O . VAL A 1 94 ? -2.875 -20.703 2.404 1 98.56 94 VAL A O 1
ATOM 694 N N . VAL A 1 95 ? -2.449 -18.969 1.118 1 98.75 95 VAL A N 1
ATOM 695 C CA . VAL A 1 95 ? -2.754 -17.953 2.109 1 98.75 95 VAL A CA 1
ATOM 696 C C . VAL A 1 95 ? -4.09 -17.281 1.776 1 98.75 95 VAL A C 1
ATOM 698 O O . VAL A 1 95 ? -4.27 -16.766 0.675 1 98.75 95 VAL A O 1
ATOM 701 N N . THR A 1 96 ? -5.031 -17.281 2.662 1 98.38 96 THR A N 1
ATOM 702 C CA . THR A 1 96 ? -6.332 -16.656 2.467 1 98.38 96 THR A CA 1
ATOM 703 C C . THR A 1 96 ? -6.375 -15.281 3.133 1 98.38 96 THR A C 1
ATOM 705 O O . THR A 1 96 ? -6.145 -15.164 4.34 1 98.38 96 THR A O 1
ATOM 708 N N . LYS A 1 97 ? -6.668 -14.344 2.34 1 97.69 97 LYS A N 1
ATOM 709 C CA . LYS A 1 97 ? -6.793 -12.984 2.869 1 97.69 97 LYS A CA 1
ATOM 710 C C . LYS A 1 97 ? -8.25 -12.523 2.863 1 97.69 97 LYS A C 1
ATOM 712 O O . LYS A 1 97 ? -9.062 -13.039 2.094 1 97.69 97 LYS A O 1
ATOM 717 N N . ARG A 1 98 ? -8.5 -11.5 3.742 1 96.12 98 ARG A N 1
ATOM 718 C CA . ARG A 1 98 ? -9.836 -10.914 3.844 1 96.12 98 ARG A CA 1
ATOM 719 C C . ARG A 1 98 ? -9.797 -9.422 3.527 1 96.12 98 ARG A C 1
ATOM 721 O O . ARG A 1 98 ? -10.812 -8.734 3.65 1 96.12 98 ARG A O 1
ATOM 728 N N . ARG A 1 99 ? -8.656 -8.93 3.195 1 96.81 99 ARG A N 1
ATOM 729 C CA . ARG A 1 99 ? -8.406 -7.551 2.777 1 96.81 99 ARG A CA 1
ATOM 730 C C . ARG A 1 99 ? -7.551 -7.508 1.516 1 96.81 99 ARG A C 1
ATOM 732 O O . ARG A 1 99 ? -7.379 -8.523 0.839 1 96.81 99 ARG A O 1
ATOM 739 N N . VAL A 1 100 ? -7.051 -6.352 1.135 1 97.62 100 VAL A N 1
ATOM 740 C CA . VAL A 1 100 ? -6.461 -6.176 -0.189 1 97.62 100 VAL A CA 1
ATOM 741 C C . VAL A 1 100 ? -5.027 -6.703 -0.191 1 97.62 100 VAL A C 1
ATOM 743 O O . VAL A 1 100 ? -4.676 -7.551 -1.013 1 97.62 100 VAL A O 1
ATOM 746 N N . SER A 1 101 ? -4.176 -6.25 0.746 1 98.81 101 SER A N 1
ATOM 747 C CA . SER A 1 101 ? -2.791 -6.699 0.808 1 98.81 101 SER A CA 1
ATOM 748 C C . SER A 1 101 ? -2.703 -8.164 1.21 1 98.81 101 SER A C 1
ATOM 750 O O . SER A 1 101 ? -3.428 -8.617 2.098 1 98.81 101 SER A O 1
ATOM 752 N N . ALA A 1 102 ? -1.762 -8.852 0.644 1 98.81 102 ALA A N 1
ATOM 753 C CA . ALA A 1 102 ? -1.54 -10.25 0.993 1 98.81 102 ALA A CA 1
ATOM 754 C C . ALA A 1 102 ? -1.058 -10.391 2.434 1 98.81 102 ALA A C 1
ATOM 756 O O . ALA A 1 102 ? -1.154 -11.469 3.029 1 98.81 102 ALA A O 1
ATOM 757 N N . PHE A 1 103 ? -0.545 -9.328 2.99 1 98.75 103 PHE A N 1
ATOM 758 C CA . PHE A 1 103 ? 0.02 -9.367 4.332 1 98.75 103 PHE A CA 1
ATOM 759 C C . PHE A 1 103 ? -1.049 -9.07 5.379 1 98.75 103 PHE A C 1
ATOM 761 O O . PHE A 1 103 ? -0.875 -9.383 6.559 1 98.75 103 PHE A O 1
ATOM 768 N N . ALA A 1 104 ? -2.143 -8.383 5.004 1 98 104 ALA A N 1
ATOM 769 C CA . ALA A 1 104 ? -3.105 -7.871 5.973 1 98 104 ALA A CA 1
ATOM 770 C C . ALA A 1 104 ? -3.932 -9 6.582 1 98 104 ALA A C 1
ATOM 772 O O . ALA A 1 104 ? -4.762 -9.609 5.898 1 98 104 ALA A O 1
ATOM 773 N N . GLY A 1 105 ? -3.686 -9.273 7.848 1 96.25 105 GLY A N 1
ATOM 774 C CA . GLY A 1 105 ? -4.488 -10.258 8.562 1 96.25 105 GLY A CA 1
ATOM 775 C C . GLY A 1 105 ? -4.211 -11.688 8.125 1 96.25 105 GLY A C 1
ATOM 776 O O . GLY A 1 105 ? -5.105 -12.531 8.156 1 96.25 105 GLY A O 1
ATOM 777 N N . THR A 1 106 ? -3.049 -11.984 7.633 1 98.44 106 THR A N 1
ATOM 778 C CA . THR A 1 106 ? -2.709 -13.32 7.152 1 98.44 106 THR A CA 1
ATOM 779 C C . THR A 1 106 ? -1.439 -13.828 7.828 1 98.44 106 THR A C 1
ATOM 781 O O . THR A 1 106 ? -0.824 -13.117 8.625 1 98.44 106 THR A O 1
ATOM 784 N N . ASP A 1 107 ? -1.11 -15.031 7.559 1 98.38 107 ASP A N 1
ATOM 785 C CA . ASP A 1 107 ? 0.123 -15.602 8.094 1 98.38 107 ASP A CA 1
ATOM 786 C C . ASP A 1 107 ? 1.241 -15.57 7.055 1 98.38 107 ASP A C 1
ATOM 788 O O . ASP A 1 107 ? 2.236 -16.281 7.188 1 98.38 107 ASP A O 1
ATOM 792 N N . LEU A 1 108 ? 1.129 -14.727 6.012 1 98.75 108 LEU A N 1
ATOM 793 C CA . LEU A 1 108 ? 2.115 -14.688 4.938 1 98.75 108 LEU A CA 1
ATOM 794 C C . LEU A 1 108 ? 3.508 -14.398 5.488 1 98.75 108 LEU A C 1
ATOM 796 O O . LEU A 1 108 ? 4.48 -15.055 5.105 1 98.75 108 LEU A O 1
ATOM 800 N N . GLU A 1 109 ? 3.598 -13.43 6.363 1 98.25 109 GLU A N 1
ATOM 801 C CA . GLU A 1 109 ? 4.902 -13.055 6.898 1 98.25 109 GLU A CA 1
ATOM 802 C C . GLU A 1 109 ? 5.539 -14.219 7.66 1 98.25 109 GLU A C 1
ATOM 804 O O . GLU A 1 109 ? 6.75 -14.43 7.578 1 98.25 109 GLU A O 1
ATOM 809 N N . ILE A 1 110 ? 4.762 -14.945 8.453 1 98.19 110 ILE A N 1
ATOM 810 C CA . ILE A 1 110 ? 5.25 -16.109 9.172 1 98.19 110 ILE A CA 1
ATOM 811 C C . ILE A 1 110 ? 5.797 -17.141 8.18 1 98.19 110 ILE A C 1
ATOM 813 O O . ILE A 1 110 ? 6.895 -17.672 8.367 1 98.19 110 ILE A O 1
ATOM 817 N N . VAL A 1 111 ? 5.023 -17.344 7.133 1 98.56 111 VAL A N 1
ATOM 818 C CA . VAL A 1 111 ? 5.406 -18.312 6.113 1 98.56 111 VAL A CA 1
ATOM 819 C C . VAL A 1 111 ? 6.719 -17.875 5.457 1 98.56 111 VAL A C 1
ATOM 821 O O . VAL A 1 111 ? 7.66 -18.672 5.371 1 98.56 111 VAL A O 1
ATOM 824 N N . LEU A 1 112 ? 6.812 -16.625 5.027 1 98.69 112 LEU A N 1
ATOM 825 C CA . LEU A 1 112 ? 8 -16.109 4.344 1 98.69 112 LEU A CA 1
ATOM 826 C C . LEU A 1 112 ? 9.227 -16.188 5.25 1 98.69 112 LEU A C 1
ATOM 828 O O . LEU A 1 112 ? 10.289 -16.641 4.82 1 98.69 112 LEU A O 1
ATOM 832 N N . ARG A 1 113 ? 9.047 -15.805 6.504 1 97.81 113 ARG A N 1
ATOM 833 C CA . ARG A 1 113 ? 10.148 -15.859 7.457 1 97.81 113 ARG A CA 1
ATOM 834 C C . ARG A 1 113 ? 10.594 -17.297 7.707 1 97.81 113 ARG A C 1
ATOM 836 O O . ARG A 1 113 ? 11.789 -17.578 7.773 1 97.81 113 ARG A O 1
ATOM 843 N N . SER A 1 114 ? 9.648 -18.156 7.844 1 98 114 SER A N 1
ATOM 844 C CA . SER A 1 114 ? 9.945 -19.547 8.117 1 98 114 SER A CA 1
ATOM 845 C C . SER A 1 114 ? 10.672 -20.203 6.949 1 98 114 SER A C 1
ATOM 847 O O . SER A 1 114 ? 11.484 -21.109 7.145 1 98 114 SER A O 1
ATOM 849 N N . LEU A 1 115 ? 10.406 -19.734 5.766 1 97.62 115 LEU A N 1
ATOM 850 C CA . LEU A 1 115 ? 11.039 -20.25 4.559 1 97.62 115 LEU A CA 1
ATOM 851 C C . LEU A 1 115 ? 12.359 -19.547 4.281 1 97.62 115 LEU A C 1
ATOM 853 O O . LEU A 1 115 ? 13.07 -19.891 3.336 1 97.62 115 LEU A O 1
ATOM 857 N N . GLY A 1 116 ? 12.641 -18.484 5.102 1 98 116 GLY A N 1
ATOM 858 C CA . GLY A 1 116 ? 13.852 -17.719 4.906 1 98 116 GLY A CA 1
ATOM 859 C C . GLY A 1 116 ? 13.812 -16.844 3.666 1 98 116 GLY A C 1
ATOM 860 O O . GLY A 1 116 ? 14.859 -16.5 3.109 1 98 116 GLY A O 1
ATOM 861 N N . VAL A 1 117 ? 12.633 -16.531 3.217 1 98.31 117 VAL A N 1
ATOM 862 C CA . VAL A 1 117 ? 12.461 -15.766 1.989 1 98.31 117 VAL A CA 1
ATOM 863 C C . VAL A 1 117 ? 12.875 -14.312 2.229 1 98.31 117 VAL A C 1
ATOM 865 O O . VAL A 1 117 ? 12.469 -13.703 3.223 1 98.31 117 VAL A O 1
ATOM 868 N N . GLU A 1 118 ? 13.648 -13.75 1.292 1 98.06 118 GLU A N 1
ATOM 869 C CA . GLU A 1 118 ? 14.109 -12.367 1.362 1 98.06 118 GLU A CA 1
ATOM 870 C C . GLU A 1 118 ? 13.57 -11.547 0.194 1 98.06 118 GLU A C 1
ATOM 872 O O . GLU A 1 118 ? 13.617 -10.32 0.221 1 98.06 118 GLU A O 1
ATOM 877 N N . ARG A 1 119 ? 13.117 -12.219 -0.82 1 98.25 119 ARG A N 1
ATOM 878 C CA . ARG A 1 119 ? 12.609 -11.586 -2.029 1 98.25 119 ARG A CA 1
ATOM 879 C C . ARG A 1 119 ? 11.281 -12.203 -2.459 1 98.25 119 ARG A C 1
ATOM 881 O O . ARG A 1 119 ? 11.156 -13.43 -2.514 1 98.25 119 ARG A O 1
ATOM 888 N N . VAL A 1 120 ? 10.281 -11.328 -2.686 1 98.81 120 VAL A N 1
ATOM 889 C CA . VAL A 1 120 ? 9.016 -11.828 -3.197 1 98.81 120 VAL A CA 1
ATOM 890 C C . VAL A 1 120 ? 8.844 -11.414 -4.66 1 98.81 120 VAL A C 1
ATOM 892 O O . VAL A 1 120 ? 9.211 -10.305 -5.043 1 98.81 120 VAL A O 1
ATOM 895 N N . VAL A 1 121 ? 8.438 -12.352 -5.461 1 98.88 121 VAL A N 1
ATOM 896 C CA . VAL A 1 121 ? 8.047 -12.148 -6.855 1 98.88 121 VAL A CA 1
ATOM 897 C C . VAL A 1 121 ? 6.527 -12.164 -6.973 1 98.88 121 VAL A C 1
ATOM 899 O O . VAL A 1 121 ? 5.879 -13.133 -6.57 1 98.88 121 VAL A O 1
ATOM 902 N N . VAL A 1 122 ? 5.973 -11.07 -7.512 1 98.88 122 VAL A N 1
ATOM 903 C CA . VAL A 1 122 ? 4.523 -10.938 -7.402 1 98.88 122 VAL A CA 1
ATOM 904 C C . VAL A 1 122 ? 3.896 -10.961 -8.797 1 98.88 122 VAL A C 1
ATOM 906 O O . VAL A 1 122 ? 4.418 -10.344 -9.727 1 98.88 122 VAL A O 1
ATOM 909 N N . ALA A 1 123 ? 2.896 -11.695 -8.945 1 98.88 123 ALA A N 1
ATOM 910 C CA . ALA A 1 123 ? 2.02 -11.812 -10.109 1 98.88 123 ALA A CA 1
ATOM 911 C C . ALA A 1 123 ? 0.558 -11.922 -9.68 1 98.88 123 ALA A C 1
ATOM 913 O O . ALA A 1 123 ? 0.256 -12.453 -8.609 1 98.88 123 ALA A O 1
ATOM 914 N N . GLY A 1 124 ? -0.277 -11.453 -10.539 1 98.25 124 GLY A N 1
ATOM 915 C CA . GLY A 1 124 ? -1.68 -11.672 -10.227 1 98.25 124 GLY A CA 1
ATOM 916 C C . GLY A 1 124 ? -2.572 -10.516 -10.633 1 98.25 124 GLY A C 1
ATOM 917 O O . GLY A 1 124 ? -2.191 -9.695 -11.469 1 98.25 124 GLY A O 1
ATOM 918 N N . VAL A 1 125 ? -3.85 -10.531 -10.133 1 97.38 125 VAL A N 1
ATOM 919 C CA . VAL A 1 125 ? -4.926 -9.617 -10.508 1 97.38 125 VAL A CA 1
ATOM 920 C C . VAL A 1 125 ? -5.617 -9.094 -9.25 1 97.38 125 VAL A C 1
ATOM 922 O O . VAL A 1 125 ? -5.922 -9.867 -8.336 1 97.38 125 VAL A O 1
ATOM 925 N N . ALA A 1 126 ? -5.895 -7.812 -9.203 1 96.81 126 ALA A N 1
ATOM 926 C CA . ALA A 1 126 ? -5.574 -6.781 -10.18 1 96.81 126 ALA A CA 1
ATOM 927 C C . ALA A 1 126 ? -4.32 -6.012 -9.781 1 96.81 126 ALA A C 1
ATOM 929 O O . ALA A 1 126 ? -3.963 -5.965 -8.602 1 96.81 126 ALA A O 1
ATOM 930 N N . THR A 1 127 ? -3.635 -5.379 -10.68 1 98.5 127 THR A N 1
ATOM 931 C CA . THR A 1 127 ? -2.426 -4.59 -10.469 1 98.5 127 THR A CA 1
ATOM 932 C C . THR A 1 127 ? -2.676 -3.48 -9.453 1 98.5 127 THR A C 1
ATOM 934 O O . THR A 1 127 ? -1.883 -3.287 -8.531 1 98.5 127 THR A O 1
ATOM 937 N N . SER A 1 128 ? -3.828 -2.801 -9.523 1 98.31 128 SER A N 1
ATOM 938 C CA . SER A 1 128 ? -4.133 -1.657 -8.672 1 98.31 128 SER A CA 1
ATOM 939 C C . SER A 1 128 ? -4.762 -2.102 -7.352 1 98.31 128 SER A C 1
ATOM 941 O O . SER A 1 128 ? -5.082 -1.271 -6.5 1 98.31 128 SER A O 1
ATOM 943 N N . GLY A 1 129 ? -4.977 -3.395 -7.16 1 97.69 129 GLY A N 1
ATOM 944 C CA . GLY A 1 129 ? -5.539 -3.961 -5.945 1 97.69 129 GLY A CA 1
ATOM 945 C C . GLY A 1 129 ? -4.516 -4.691 -5.098 1 97.69 129 GLY A C 1
ATOM 946 O O . GLY A 1 129 ? -3.627 -4.07 -4.512 1 97.69 129 GLY A O 1
ATOM 947 N N . CYS A 1 130 ? -4.637 -5.988 -5.176 1 98.25 130 CYS A N 1
ATOM 948 C CA . CYS A 1 130 ? -3.807 -6.816 -4.305 1 98.25 130 CYS A CA 1
ATOM 949 C C . CYS A 1 130 ? -2.328 -6.645 -4.633 1 98.25 130 CYS A C 1
ATOM 951 O O . CYS A 1 130 ? -1.482 -6.676 -3.736 1 98.25 130 CYS A O 1
ATOM 953 N N . VAL A 1 131 ? -1.974 -6.496 -5.922 1 98.81 131 VAL A N 1
ATOM 954 C CA . VAL A 1 131 ? -0.572 -6.379 -6.309 1 98.81 131 VAL A CA 1
ATOM 955 C C . VAL A 1 131 ? 0.025 -5.109 -5.711 1 98.81 131 VAL A C 1
ATOM 957 O O . VAL A 1 131 ? 1.038 -5.16 -5.008 1 98.81 131 VAL A O 1
ATOM 960 N N . LEU A 1 132 ? -0.635 -4.031 -5.961 1 98.88 132 LEU A N 1
ATOM 961 C CA . LEU A 1 132 ? -0.168 -2.738 -5.469 1 98.88 132 LEU A CA 1
ATOM 962 C C . LEU A 1 132 ? -0.022 -2.756 -3.951 1 98.88 132 LEU A C 1
ATOM 964 O O . LEU A 1 132 ? 1.041 -2.422 -3.422 1 98.88 132 LEU A O 1
ATOM 968 N N . SER A 1 133 ? -1.058 -3.154 -3.234 1 98.81 133 SER A N 1
ATOM 969 C CA . SER A 1 133 ? -1.024 -3.139 -1.774 1 98.81 133 SER A CA 1
ATOM 970 C C . SER A 1 133 ? 0.061 -4.066 -1.236 1 98.81 133 SER A C 1
ATOM 972 O O . SER A 1 133 ? 0.751 -3.727 -0.272 1 98.81 133 SER A O 1
ATOM 974 N N . THR A 1 134 ? 0.217 -5.191 -1.831 1 98.94 134 THR A N 1
ATOM 975 C CA . THR A 1 134 ? 1.2 -6.172 -1.379 1 98.94 134 THR A CA 1
ATOM 976 C C . THR A 1 134 ? 2.619 -5.676 -1.642 1 98.94 134 THR A C 1
ATOM 978 O O . THR A 1 134 ? 3.5 -5.82 -0.792 1 98.94 134 THR A O 1
ATOM 981 N N . VAL A 1 135 ? 2.844 -5.074 -2.818 1 98.88 135 VAL A N 1
ATOM 982 C CA . VAL A 1 135 ? 4.156 -4.523 -3.15 1 98.88 135 VAL A CA 1
ATOM 983 C C . VAL A 1 135 ? 4.551 -3.469 -2.119 1 98.88 135 VAL A C 1
ATOM 985 O O . VAL A 1 135 ? 5.668 -3.488 -1.602 1 98.88 135 VAL A O 1
ATOM 988 N N . ARG A 1 136 ? 3.613 -2.617 -1.823 1 98.69 136 ARG A N 1
ATOM 989 C CA . ARG A 1 136 ? 3.898 -1.54 -0.882 1 98.69 136 ARG A CA 1
ATOM 990 C C . ARG A 1 136 ? 4.254 -2.096 0.494 1 98.69 136 ARG A C 1
ATOM 992 O O . ARG A 1 136 ? 5.238 -1.676 1.103 1 98.69 136 ARG A O 1
ATOM 999 N N . GLN A 1 137 ? 3.531 -3.021 0.986 1 98.69 137 GLN A N 1
ATOM 1000 C CA . GLN A 1 137 ? 3.75 -3.557 2.326 1 98.69 137 GLN A CA 1
ATOM 1001 C C . GLN A 1 137 ? 4.992 -4.441 2.367 1 98.69 137 GLN A C 1
ATOM 1003 O O . GLN A 1 137 ? 5.723 -4.449 3.359 1 98.69 137 GLN A O 1
ATOM 1008 N N . ALA A 1 138 ? 5.223 -5.191 1.32 1 98.81 138 ALA A N 1
ATOM 1009 C CA . ALA A 1 138 ? 6.441 -5.992 1.242 1 98.81 138 ALA A CA 1
ATOM 1010 C C . ALA A 1 138 ? 7.684 -5.109 1.3 1 98.81 138 ALA A C 1
ATOM 1012 O O . ALA A 1 138 ? 8.641 -5.422 2.008 1 98.81 138 ALA A O 1
ATOM 1013 N N . ALA A 1 139 ? 7.668 -4.023 0.503 1 98.06 139 ALA A N 1
ATOM 1014 C CA . ALA A 1 139 ? 8.805 -3.105 0.482 1 98.06 139 ALA A CA 1
ATOM 1015 C C . ALA A 1 139 ? 9.047 -2.506 1.863 1 98.06 139 ALA A C 1
ATOM 1017 O O . ALA A 1 139 ? 10.195 -2.42 2.314 1 98.06 139 ALA A O 1
ATOM 1018 N N . ASP A 1 140 ? 8 -2.119 2.545 1 97.94 140 ASP A N 1
ATOM 1019 C CA . ASP A 1 140 ? 8.125 -1.583 3.896 1 97.94 140 ASP A CA 1
ATOM 1020 C C . ASP A 1 140 ? 8.656 -2.641 4.859 1 97.94 140 ASP A C 1
ATOM 1022 O O . ASP A 1 140 ? 9.219 -2.307 5.906 1 97.94 140 ASP A O 1
ATOM 1026 N N . GLY A 1 141 ? 8.461 -3.906 4.566 1 97.69 141 GLY A N 1
ATOM 1027 C CA . GLY A 1 141 ? 8.984 -5.008 5.355 1 97.69 141 GLY A CA 1
ATOM 1028 C C . GLY A 1 141 ? 10.406 -5.383 4.984 1 97.69 141 GLY A C 1
ATOM 1029 O O . GLY A 1 141 ? 10.953 -6.359 5.504 1 97.69 141 GLY A O 1
ATOM 1030 N N . ASP A 1 142 ? 10.984 -4.715 4.066 1 96.81 142 ASP A N 1
ATOM 1031 C CA . ASP A 1 142 ? 12.375 -4.84 3.625 1 96.81 142 ASP A CA 1
ATOM 1032 C C . ASP A 1 142 ? 12.578 -6.129 2.832 1 96.81 142 ASP A C 1
ATOM 1034 O O . ASP A 1 142 ? 13.664 -6.723 2.875 1 96.81 142 ASP A O 1
ATOM 1038 N N . TYR A 1 143 ? 11.578 -6.625 2.219 1 98.25 143 TYR A N 1
ATOM 1039 C CA . TYR A 1 143 ? 11.758 -7.633 1.182 1 98.25 143 TYR A CA 1
ATOM 1040 C C . TYR A 1 143 ? 12.266 -7.004 -0.109 1 98.25 143 TYR A C 1
ATOM 1042 O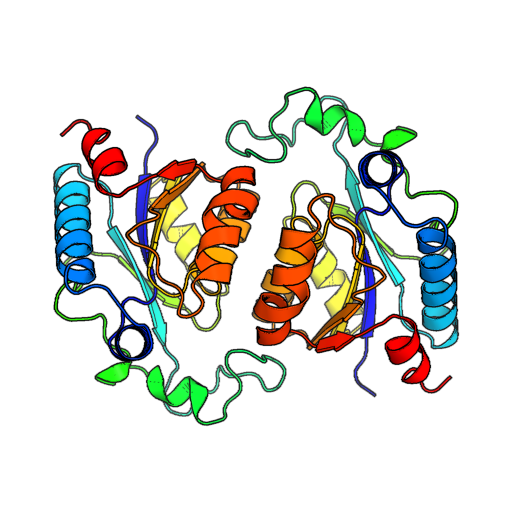 O . TYR A 1 143 ? 11.891 -5.879 -0.449 1 98.25 143 TYR A O 1
ATOM 1050 N N . GLY A 1 144 ? 13.164 -7.746 -0.761 1 97.75 144 GLY A N 1
ATOM 1051 C CA . GLY A 1 144 ? 13.242 -7.445 -2.182 1 97.75 144 GLY A CA 1
ATOM 1052 C C . GLY A 1 144 ? 11.953 -7.75 -2.926 1 97.75 144 GLY A C 1
ATOM 1053 O O . GLY A 1 144 ? 11.258 -8.711 -2.602 1 97.75 144 GLY A O 1
ATOM 1054 N N . VAL A 1 145 ? 11.602 -6.902 -3.924 1 98.62 145 VAL A N 1
ATOM 1055 C CA . VAL A 1 145 ? 10.336 -7.117 -4.621 1 98.62 145 VAL A CA 1
ATOM 1056 C C . VAL A 1 145 ? 10.578 -7.133 -6.129 1 98.62 145 VAL A C 1
ATOM 1058 O O . VAL A 1 145 ? 11.273 -6.27 -6.664 1 98.62 145 VAL A O 1
ATOM 1061 N N . VAL A 1 146 ? 10.047 -8.125 -6.754 1 98.81 146 VAL A N 1
ATOM 1062 C CA . VAL A 1 146 ? 9.977 -8.203 -8.211 1 98.81 146 VAL A CA 1
ATOM 1063 C C . VAL A 1 146 ? 8.516 -8.258 -8.656 1 98.81 146 VAL A C 1
ATOM 1065 O O . VAL A 1 146 ? 7.75 -9.102 -8.18 1 98.81 146 VAL A O 1
ATOM 1068 N N . VAL A 1 147 ? 8.164 -7.344 -9.5 1 98.94 147 VAL A N 1
ATOM 1069 C CA . VAL A 1 147 ? 6.84 -7.367 -10.117 1 98.94 147 VAL A CA 1
ATOM 1070 C C . VAL A 1 147 ? 6.941 -7.902 -11.539 1 98.94 147 VAL A C 1
ATOM 1072 O O . VAL A 1 147 ? 7.684 -7.359 -12.367 1 98.94 147 VAL A O 1
ATOM 1075 N N . VAL A 1 148 ? 6.254 -8.992 -11.773 1 98.94 148 VAL A N 1
ATOM 1076 C CA . VAL A 1 148 ? 6.273 -9.562 -13.117 1 98.94 148 VAL A CA 1
ATOM 1077 C C . VAL A 1 148 ? 5.188 -8.906 -13.977 1 98.94 148 VAL A C 1
ATOM 1079 O O . VAL A 1 148 ? 4.027 -9.328 -13.945 1 98.94 148 VAL A O 1
ATOM 1082 N N . ARG A 1 149 ? 5.578 -8.031 -14.773 1 98.5 149 ARG A N 1
ATOM 1083 C CA . ARG A 1 149 ? 4.723 -7.07 -15.461 1 98.5 149 ARG A CA 1
ATOM 1084 C C . ARG A 1 149 ? 3.643 -7.773 -16.266 1 98.5 149 ARG A C 1
ATOM 1086 O O . ARG A 1 149 ? 2.459 -7.457 -16.156 1 98.5 149 ARG A O 1
ATOM 1093 N N . ASP A 1 150 ? 4.043 -8.711 -17.094 1 98.38 150 ASP A N 1
ATOM 1094 C CA . ASP A 1 150 ? 3.109 -9.328 -18.031 1 98.38 150 ASP A CA 1
ATOM 1095 C C . ASP A 1 150 ? 2.281 -10.414 -17.344 1 98.38 150 ASP A C 1
ATOM 1097 O O . ASP A 1 150 ? 1.451 -11.062 -17.984 1 98.38 150 ASP A O 1
ATOM 1101 N N . LEU A 1 151 ? 2.471 -10.594 -16.031 1 98.81 151 LEU A N 1
ATOM 1102 C CA . LEU A 1 151 ? 1.659 -11.539 -15.266 1 98.81 151 LEU A CA 1
ATOM 1103 C C . LEU A 1 151 ? 0.813 -10.805 -14.227 1 98.81 151 LEU A C 1
ATOM 1105 O O . LEU A 1 151 ? 0.248 -11.43 -13.328 1 98.81 151 LEU A O 1
ATOM 1109 N N . CYS A 1 152 ? 0.788 -9.508 -14.305 1 98.75 152 CYS A N 1
ATOM 1110 C CA . CYS A 1 152 ? -0.154 -8.656 -13.586 1 98.75 152 CYS A CA 1
ATOM 1111 C C . CYS A 1 152 ? -1.147 -8.016 -14.547 1 98.75 152 CYS A C 1
ATOM 1113 O O . CYS A 1 152 ? -0.77 -7.57 -15.633 1 98.75 152 CYS A O 1
ATOM 1115 N N . LEU A 1 153 ? -2.379 -8.039 -14.141 1 98.06 153 LEU A N 1
ATOM 1116 C CA . LEU A 1 153 ? -3.416 -7.453 -14.984 1 98.06 153 LEU A CA 1
ATOM 1117 C C . LEU A 1 153 ? -4.258 -6.457 -14.195 1 98.06 153 LEU A C 1
ATOM 1119 O O . LEU A 1 153 ? -4.508 -6.656 -13 1 98.06 153 LEU A O 1
ATOM 1123 N N . ASP A 1 154 ? -4.648 -5.41 -14.836 1 97.56 154 ASP A N 1
ATOM 1124 C CA . ASP A 1 154 ? -5.625 -4.441 -14.352 1 97.56 154 ASP A CA 1
ATOM 1125 C C . ASP A 1 154 ? -6.68 -4.141 -15.414 1 97.56 154 ASP A C 1
ATOM 1127 O O . ASP A 1 154 ? -6.375 -4.133 -16.609 1 97.56 154 ASP A O 1
ATOM 1131 N N . PRO A 1 155 ? -7.945 -4.008 -15 1 96.38 155 PRO A N 1
ATOM 1132 C CA . PRO A 1 155 ? -8.961 -3.682 -16 1 96.38 155 PRO A CA 1
ATOM 1133 C C . PRO A 1 155 ? -8.719 -2.326 -16.672 1 96.38 155 PRO A C 1
ATOM 1135 O O . PRO A 1 155 ? -9.25 -2.061 -17.75 1 96.38 155 PRO A O 1
ATOM 1138 N N . ASP A 1 156 ? -8.047 -1.415 -16.047 1 97.62 156 ASP A N 1
ATOM 1139 C CA . ASP A 1 156 ? -7.754 -0.088 -16.562 1 97.62 156 ASP A CA 1
ATOM 1140 C C . ASP A 1 156 ? -6.328 -0.015 -17.109 1 97.62 156 ASP A C 1
ATOM 1142 O O . ASP A 1 156 ? -5.367 0.023 -16.328 1 97.62 156 ASP A O 1
ATOM 1146 N N . GLU A 1 157 ? -6.176 0.131 -18.422 1 97.12 157 GLU A N 1
ATOM 1147 C CA . GLU A 1 157 ? -4.879 0.059 -19.094 1 97.12 157 GLU A CA 1
ATOM 1148 C C . GLU A 1 157 ? -3.979 1.219 -18.672 1 97.12 157 GLU A C 1
ATOM 1150 O O . GLU A 1 157 ? -2.76 1.065 -18.578 1 97.12 157 GLU A O 1
ATOM 1155 N N . GLU A 1 158 ? -4.57 2.369 -18.484 1 98.44 158 GLU A N 1
ATOM 1156 C CA . GLU A 1 158 ? -3.771 3.504 -18.031 1 98.44 158 GLU A CA 1
ATOM 1157 C C . GLU A 1 158 ? -3.219 3.268 -16.625 1 98.44 158 GLU A C 1
ATOM 1159 O O . GLU A 1 158 ? -2.051 3.557 -16.359 1 98.44 158 GLU A O 1
ATOM 1164 N N . VAL A 1 159 ? -4.051 2.754 -15.75 1 98.5 159 VAL A N 1
ATOM 1165 C CA . VAL A 1 159 ? -3.621 2.445 -14.391 1 98.5 159 VAL A CA 1
ATOM 1166 C C . VAL A 1 159 ? -2.506 1.4 -14.43 1 98.5 159 VAL A C 1
ATOM 1168 O O . VAL A 1 159 ? -1.479 1.557 -13.766 1 98.5 159 VAL A O 1
ATOM 1171 N N . GLN A 1 160 ? -2.713 0.375 -15.258 1 98.44 160 GLN A N 1
ATOM 1172 C CA . GLN A 1 160 ? -1.688 -0.645 -15.445 1 98.44 160 GLN A CA 1
ATOM 1173 C C . GLN A 1 160 ? -0.355 -0.017 -15.844 1 98.44 160 GLN A C 1
ATOM 1175 O O . GLN A 1 160 ? 0.674 -0.283 -15.219 1 98.44 160 GLN A O 1
ATOM 1180 N N . ARG A 1 161 ? -0.383 0.793 -16.766 1 98.62 161 ARG A N 1
ATOM 1181 C CA . ARG A 1 161 ? 0.834 1.389 -17.312 1 98.62 161 ARG A CA 1
ATOM 1182 C C . ARG A 1 161 ? 1.505 2.295 -16.281 1 98.62 161 ARG A C 1
ATOM 1184 O O . ARG A 1 161 ? 2.713 2.195 -16.062 1 98.62 161 ARG A O 1
ATOM 1191 N N . VAL A 1 162 ? 0.78 3.146 -15.68 1 98.81 162 VAL A N 1
ATOM 1192 C CA . VAL A 1 162 ? 1.326 4.137 -14.758 1 98.81 162 VAL A CA 1
ATOM 1193 C C . VAL A 1 162 ? 1.909 3.436 -13.531 1 98.81 162 VAL A C 1
ATOM 1195 O O . VAL A 1 162 ? 2.998 3.785 -13.07 1 98.81 162 VAL A O 1
ATOM 1198 N N . LEU A 1 163 ? 1.212 2.439 -13 1 98.88 163 LEU A N 1
ATOM 1199 C CA . LEU A 1 163 ? 1.733 1.715 -11.844 1 98.88 163 LEU A CA 1
ATOM 1200 C C . LEU A 1 163 ? 3.012 0.965 -12.203 1 98.88 163 LEU A C 1
ATOM 1202 O O . LEU A 1 163 ? 3.992 1.005 -11.461 1 98.88 163 LEU A O 1
ATOM 1206 N N . MET A 1 164 ? 3.074 0.353 -13.352 1 98.81 164 MET A N 1
ATOM 1207 C CA . MET A 1 164 ? 4.215 -0.46 -13.766 1 98.81 164 MET A CA 1
ATOM 1208 C C . MET A 1 164 ? 5.426 0.414 -14.07 1 98.81 164 MET A C 1
ATOM 1210 O O . MET A 1 164 ? 6.551 0.071 -13.703 1 98.81 164 MET A O 1
ATOM 1214 N N . GLU A 1 165 ? 5.176 1.537 -14.672 1 98.69 165 GLU A N 1
ATOM 1215 C CA . GLU A 1 165 ? 6.285 2.299 -15.234 1 98.69 165 GLU A CA 1
ATOM 1216 C C . GLU A 1 165 ? 6.766 3.375 -14.266 1 98.69 165 GLU A C 1
ATOM 1218 O O . GLU A 1 165 ? 7.914 3.814 -14.344 1 98.69 165 GLU A O 1
ATOM 1223 N N . LYS A 1 166 ? 5.895 3.777 -13.359 1 98.56 166 LYS A N 1
ATOM 1224 C CA . LYS A 1 166 ? 6.262 4.984 -12.617 1 98.56 166 LYS A CA 1
ATOM 1225 C C . LYS A 1 166 ? 6.156 4.762 -11.117 1 98.56 166 LYS A C 1
ATOM 1227 O O . LYS A 1 166 ? 6.848 5.422 -10.336 1 98.56 166 LYS A O 1
ATOM 1232 N N . VAL A 1 167 ? 5.316 3.846 -10.664 1 98.62 167 VAL A N 1
ATOM 1233 C CA . VAL A 1 167 ? 5.066 3.709 -9.234 1 98.62 167 VAL A CA 1
ATOM 1234 C C . VAL A 1 167 ? 5.855 2.521 -8.68 1 98.62 167 VAL A C 1
ATOM 1236 O O . VAL A 1 167 ? 6.637 2.668 -7.742 1 98.62 167 VAL A O 1
ATOM 1239 N N . PHE A 1 168 ? 5.723 1.357 -9.305 1 98.75 168 PHE A N 1
ATOM 1240 C CA . PHE A 1 168 ? 6.355 0.144 -8.805 1 98.75 168 PHE A CA 1
ATOM 1241 C C . PHE A 1 168 ? 7.875 0.251 -8.891 1 98.75 168 PHE A C 1
ATOM 1243 O O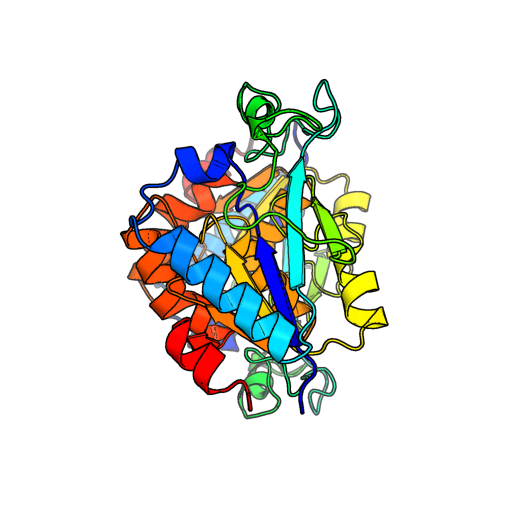 . PHE A 1 168 ? 8.586 -0.273 -8.039 1 98.75 168 PHE A O 1
ATOM 1250 N N . VAL A 1 169 ? 8.406 0.981 -9.82 1 97.81 169 VAL A N 1
ATOM 1251 C CA . VAL A 1 169 ? 9.836 1.019 -10.109 1 97.81 169 VAL A CA 1
ATOM 1252 C C . VAL A 1 169 ? 10.57 1.716 -8.961 1 97.81 169 VAL A C 1
ATOM 1254 O O . VAL A 1 169 ? 11.797 1.605 -8.844 1 97.81 169 VAL A O 1
ATOM 1257 N N . LYS A 1 170 ? 9.852 2.369 -8.094 1 95.38 170 LYS A N 1
ATOM 1258 C CA . LYS A 1 170 ? 10.469 3.059 -6.965 1 95.38 170 LYS A CA 1
ATOM 1259 C C . LYS A 1 170 ? 10.766 2.09 -5.824 1 95.38 170 LYS A C 1
ATOM 1261 O O . LYS A 1 170 ? 11.617 2.367 -4.973 1 95.38 170 LYS A O 1
ATOM 1266 N N . GLN A 1 171 ? 10.102 0.955 -5.82 1 96.94 171 GLN A N 1
ATOM 1267 C CA . GLN A 1 171 ? 10.234 0.065 -4.672 1 96.94 171 GLN A CA 1
ATOM 1268 C C . GLN A 1 171 ? 10.5 -1.371 -5.117 1 96.94 171 GLN A C 1
ATOM 1270 O O . GLN A 1 171 ? 10.742 -2.246 -4.285 1 96.94 171 GLN A O 1
ATOM 1275 N N . ALA A 1 172 ? 10.453 -1.652 -6.441 1 98.06 172 ALA A N 1
ATOM 1276 C CA . ALA A 1 172 ? 10.547 -3.018 -6.957 1 98.06 172 ALA A CA 1
ATOM 1277 C C . ALA A 1 172 ? 11.273 -3.051 -8.297 1 98.06 172 ALA A C 1
ATOM 1279 O O . ALA A 1 172 ? 11.391 -2.025 -8.969 1 98.06 172 ALA A O 1
ATOM 1280 N N . GLU A 1 173 ? 11.82 -4.184 -8.617 1 98.19 173 GLU A N 1
ATOM 1281 C CA . GLU A 1 173 ? 12.156 -4.484 -10 1 98.19 173 GLU A CA 1
ATOM 1282 C C . GLU A 1 173 ? 10.922 -4.906 -10.789 1 98.19 173 GLU A C 1
ATOM 1284 O O . GLU A 1 173 ? 10.117 -5.707 -10.312 1 98.19 173 GLU A O 1
ATOM 1289 N N . VAL A 1 174 ? 10.773 -4.324 -11.953 1 98.81 174 VAL A N 1
ATOM 1290 C CA . VAL A 1 174 ? 9.664 -4.695 -12.828 1 98.81 174 VAL A CA 1
ATOM 1291 C C . VAL A 1 174 ? 10.195 -5.379 -14.086 1 98.81 174 VAL A C 1
ATOM 1293 O O . VAL A 1 174 ? 10.938 -4.777 -14.859 1 98.81 174 VAL A O 1
ATOM 1296 N N . VAL A 1 175 ? 9.828 -6.613 -14.234 1 98.69 175 VAL A N 1
ATOM 1297 C CA . VAL A 1 175 ? 10.383 -7.387 -15.336 1 98.69 175 VAL A CA 1
ATOM 1298 C C . VAL A 1 175 ? 9.273 -8.195 -16 1 98.69 175 VAL A C 1
ATOM 1300 O O . VAL A 1 175 ? 8.195 -8.383 -15.43 1 98.69 175 VAL A O 1
ATOM 1303 N N . ASP A 1 176 ? 9.555 -8.688 -17.203 1 98.44 176 ASP A N 1
ATOM 1304 C CA . ASP A 1 176 ? 8.641 -9.633 -17.859 1 98.44 176 ASP A CA 1
ATOM 1305 C C . ASP A 1 176 ? 8.93 -11.062 -17.406 1 98.44 176 ASP A C 1
ATOM 1307 O O . ASP A 1 176 ? 10.031 -11.375 -16.953 1 98.44 176 ASP A O 1
ATOM 1311 N N . SER A 1 177 ? 7.891 -11.938 -17.547 1 98.5 177 SER A N 1
ATOM 1312 C CA . SER A 1 177 ? 8 -13.328 -17.109 1 98.5 177 SER A CA 1
ATOM 1313 C C . SER A 1 177 ? 9.195 -14.016 -17.766 1 98.5 177 SER A C 1
ATOM 1315 O O . SER A 1 177 ? 9.938 -14.75 -17.094 1 98.5 177 SER A O 1
ATOM 1317 N N . GLU A 1 178 ? 9.391 -13.758 -19.031 1 97.94 178 GLU A N 1
ATOM 1318 C CA . GLU A 1 178 ? 10.5 -14.383 -19.734 1 97.94 178 GLU A CA 1
ATOM 1319 C C . GLU A 1 178 ? 11.844 -13.969 -19.141 1 97.94 178 GLU A C 1
ATOM 1321 O O . GLU A 1 178 ? 12.727 -14.805 -18.938 1 97.94 178 GLU A O 1
ATOM 1326 N N . GLU A 1 179 ? 11.977 -12.703 -18.891 1 97.81 179 GLU A N 1
ATOM 1327 C CA . GLU A 1 179 ? 13.195 -12.188 -18.281 1 97.81 179 GLU A CA 1
ATOM 1328 C C . GLU A 1 179 ? 13.414 -12.789 -16.891 1 97.81 179 GLU A C 1
ATOM 1330 O O . GLU A 1 179 ? 14.539 -13.164 -16.547 1 97.81 179 GLU A O 1
ATOM 1335 N N . TRP A 1 180 ? 12.383 -12.859 -16.078 1 98.12 180 TRP A N 1
ATOM 1336 C CA . TRP A 1 180 ? 12.516 -13.414 -14.734 1 98.12 180 TRP A CA 1
ATOM 1337 C C . TRP A 1 180 ? 12.938 -14.875 -14.789 1 98.12 180 TRP A C 1
ATOM 1339 O O . TRP A 1 180 ? 13.867 -15.289 -14.086 1 98.12 180 TRP A O 1
ATOM 1349 N N . VAL A 1 181 ? 12.297 -15.664 -15.633 1 97.94 181 VAL A N 1
ATOM 1350 C CA . VAL A 1 181 ? 12.555 -17.094 -15.742 1 97.94 181 VAL A CA 1
ATOM 1351 C C . VAL A 1 181 ? 13.977 -17.312 -16.25 1 97.94 181 VAL A C 1
ATOM 1353 O O . VAL A 1 181 ? 14.672 -18.234 -15.789 1 97.94 181 VAL A O 1
ATOM 1356 N N . ALA A 1 182 ? 14.391 -16.453 -17.188 1 96.81 182 ALA A N 1
ATOM 1357 C CA . ALA A 1 182 ? 15.75 -16.547 -17.719 1 96.81 182 ALA A CA 1
ATOM 1358 C C . ALA A 1 182 ? 16.781 -16.344 -16.625 1 96.81 182 ALA A C 1
ATOM 1360 O O . ALA A 1 182 ? 17.906 -16.859 -16.719 1 96.81 182 ALA A O 1
ATOM 1361 N N . GLY A 1 183 ? 16.406 -15.641 -15.633 1 95.12 183 GLY A N 1
ATOM 1362 C CA . GLY A 1 183 ? 17.312 -15.359 -14.539 1 95.12 183 GLY A CA 1
ATOM 1363 C C . GLY A 1 183 ? 17.375 -16.484 -13.516 1 95.12 183 GLY A C 1
ATOM 1364 O O . GLY A 1 183 ? 18.219 -16.453 -12.609 1 95.12 183 GLY A O 1
ATOM 1365 N N . LEU A 1 184 ? 16.453 -17.453 -13.711 1 92.12 184 LEU A N 1
ATOM 1366 C CA . LEU A 1 184 ? 16.406 -18.562 -12.773 1 92.12 184 LEU A CA 1
ATOM 1367 C C . LEU A 1 184 ? 17.5 -19.578 -13.086 1 92.12 184 LEU A C 1
ATOM 1369 O O . LEU A 1 184 ? 17.906 -19.734 -14.242 1 92.12 184 LEU A O 1
ATOM 1373 N N . ASP A 1 185 ? 18.594 -19.547 -12.75 1 77.19 185 ASP A N 1
ATOM 1374 C CA . ASP A 1 185 ? 19.625 -20.547 -12.969 1 77.19 185 ASP A CA 1
ATOM 1375 C C . ASP A 1 185 ? 19.031 -21.938 -13.086 1 77.19 185 ASP A C 1
ATOM 1377 O O . ASP A 1 185 ? 19.125 -22.75 -12.156 1 77.19 185 ASP A O 1
ATOM 1381 N N . LEU A 1 186 ? 18.219 -22 -14.156 1 69.12 186 LEU A N 1
ATOM 1382 C CA . LEU A 1 186 ? 17.609 -23.312 -14.344 1 69.12 186 LEU A CA 1
ATOM 1383 C C . LEU A 1 186 ? 18.562 -24.25 -15.07 1 69.12 186 LEU A C 1
ATOM 1385 O O . LEU A 1 186 ? 19.406 -23.812 -15.859 1 69.12 186 LEU A O 1
ATOM 1389 N N . MET B 1 1 ? -20.984 11.688 15.484 1 62.62 1 MET B N 1
ATOM 1390 C CA . MET B 1 1 ? -20.156 12.031 14.328 1 62.62 1 MET B CA 1
ATOM 1391 C C . MET B 1 1 ? -18.922 11.141 14.25 1 62.62 1 MET B C 1
ATOM 1393 O O . MET B 1 1 ? -18.406 10.688 15.281 1 62.62 1 MET B O 1
ATOM 1397 N N . THR B 1 2 ? -18.516 10.508 13.039 1 79.81 2 THR B N 1
ATOM 1398 C CA . THR B 1 2 ? -17.344 9.641 12.898 1 79.81 2 THR B CA 1
ATOM 1399 C C . THR B 1 2 ? -16.078 10.367 13.359 1 79.81 2 THR B C 1
ATOM 1401 O O . THR B 1 2 ? -15.844 11.508 12.977 1 79.81 2 THR B O 1
ATOM 1404 N N . ARG B 1 3 ? -15.461 9.844 14.336 1 94.81 3 ARG B N 1
ATOM 1405 C CA . ARG B 1 3 ? -14.25 10.461 14.859 1 94.81 3 ARG B CA 1
ATOM 1406 C C . ARG B 1 3 ? -13.102 10.359 13.852 1 94.81 3 ARG B C 1
ATOM 1408 O O . ARG B 1 3 ? -12.727 9.258 13.445 1 94.81 3 ARG B O 1
ATOM 1415 N N . SER B 1 4 ? -12.609 11.562 13.438 1 97.81 4 SER B N 1
ATOM 1416 C CA . SER B 1 4 ? -11.578 11.656 12.406 1 97.81 4 SER B CA 1
ATOM 1417 C C . SER B 1 4 ? -10.266 12.164 12.984 1 97.81 4 SER B C 1
ATOM 1419 O O . SER B 1 4 ? -10.242 12.75 14.07 1 97.81 4 SER B O 1
ATOM 1421 N N . ALA B 1 5 ? -9.219 11.875 12.367 1 98.69 5 ALA B N 1
ATOM 1422 C CA . ALA B 1 5 ? -7.914 12.508 12.578 1 98.69 5 ALA B CA 1
ATOM 1423 C C . ALA B 1 5 ? -7.305 12.961 11.258 1 98.69 5 ALA B C 1
ATOM 1425 O O . ALA B 1 5 ? -7.398 12.258 10.25 1 98.69 5 ALA B O 1
ATOM 1426 N N . LEU B 1 6 ? -6.738 14.141 11.258 1 98.81 6 LEU B N 1
ATOM 1427 C CA . LEU B 1 6 ? -6.008 14.641 10.094 1 98.81 6 LEU B CA 1
ATOM 1428 C C . LEU B 1 6 ? -4.535 14.242 10.172 1 98.81 6 LEU B C 1
ATOM 1430 O O . LEU B 1 6 ? -3.842 14.602 11.125 1 98.81 6 LEU B O 1
ATOM 1434 N N . LEU B 1 7 ? -4.105 13.453 9.227 1 98.94 7 LEU B N 1
ATOM 1435 C CA . LEU B 1 7 ? -2.691 13.117 9.094 1 98.94 7 LEU B CA 1
ATOM 1436 C C . LEU B 1 7 ? -1.983 14.086 8.156 1 98.94 7 LEU B C 1
ATOM 1438 O O . LEU B 1 7 ? -2.379 14.234 6.996 1 98.94 7 LEU B O 1
ATOM 1442 N N . VAL B 1 8 ? -1.004 14.781 8.641 1 98.94 8 VAL B N 1
ATOM 1443 C CA . VAL B 1 8 ? -0.119 15.648 7.871 1 98.94 8 VAL B CA 1
ATOM 1444 C C . VAL B 1 8 ? 1.224 14.953 7.652 1 98.94 8 VAL B C 1
ATOM 1446 O O . VAL B 1 8 ? 2.068 14.922 8.555 1 98.94 8 VAL B O 1
ATOM 1449 N N . MET B 1 9 ? 1.433 14.469 6.41 1 98.75 9 MET B N 1
ATOM 1450 C CA . MET B 1 9 ? 2.49 13.477 6.23 1 98.75 9 MET B CA 1
ATOM 1451 C C . MET B 1 9 ? 3.627 14.047 5.387 1 98.75 9 MET B C 1
ATOM 1453 O O . MET B 1 9 ? 3.4 14.516 4.27 1 98.75 9 MET B O 1
ATOM 1457 N N . ASP B 1 10 ? 4.797 14.016 5.898 1 98.06 10 ASP B N 1
ATOM 1458 C CA . ASP B 1 10 ? 6.066 14.273 5.227 1 98.06 10 ASP B CA 1
ATOM 1459 C C . ASP B 1 10 ? 6.125 15.703 4.688 1 98.06 10 ASP B C 1
ATOM 1461 O O . ASP B 1 10 ? 6.688 15.945 3.615 1 98.06 10 ASP B O 1
ATOM 1465 N N . VAL B 1 11 ? 5.402 16.625 5.344 1 98.56 11 VAL B N 1
ATOM 1466 C CA . VAL B 1 11 ? 5.551 18.031 4.984 1 98.56 11 VAL B CA 1
ATOM 1467 C C . VAL B 1 11 ? 6.773 18.625 5.684 1 98.56 11 VAL B C 1
ATOM 1469 O O . VAL B 1 11 ? 6.648 19.484 6.551 1 98.56 11 VAL B O 1
ATOM 1472 N N . GLN B 1 12 ? 7.875 18.125 5.301 1 97.94 12 GLN B N 1
ATOM 1473 C CA . GLN B 1 12 ? 9.188 18.453 5.848 1 97.94 12 GLN B CA 1
ATOM 1474 C C . GLN B 1 12 ? 10.008 19.281 4.855 1 97.94 12 GLN B C 1
ATOM 1476 O O . GLN B 1 12 ? 9.734 19.25 3.652 1 97.94 12 GLN B O 1
ATOM 1481 N N . ASN B 1 13 ? 11.008 19.984 5.32 1 97.06 13 ASN B N 1
ATOM 1482 C CA . ASN B 1 13 ? 11.789 20.875 4.469 1 97.06 13 ASN B CA 1
ATOM 1483 C C . ASN B 1 13 ? 12.398 20.141 3.285 1 97.06 13 ASN B C 1
ATOM 1485 O O . ASN B 1 13 ? 12.336 20.609 2.15 1 97.06 13 ASN B O 1
ATOM 1489 N N . PHE B 1 14 ? 12.938 18.984 3.516 1 94.31 14 PHE B N 1
ATOM 1490 C CA . PHE B 1 14 ? 13.586 18.188 2.484 1 94.31 14 PHE B CA 1
ATOM 1491 C C . PHE B 1 14 ? 12.594 17.828 1.383 1 94.31 14 PHE B C 1
ATOM 1493 O O . PHE B 1 14 ? 12.891 17.984 0.197 1 94.31 14 PHE B O 1
ATOM 1500 N N . THR B 1 15 ? 11.414 17.359 1.735 1 94.81 15 THR B N 1
ATOM 1501 C CA . THR B 1 15 ? 10.422 16.875 0.785 1 94.81 15 THR B CA 1
ATOM 1502 C C . THR B 1 15 ? 9.797 18.047 0.021 1 94.81 15 THR B C 1
ATOM 1504 O O . THR B 1 15 ? 9.594 17.953 -1.191 1 94.81 15 THR B O 1
ATOM 1507 N N . ILE B 1 16 ? 9.516 19.094 0.753 1 95.81 16 ILE B N 1
ATOM 1508 C CA . ILE B 1 16 ? 8.875 20.25 0.134 1 95.81 16 ILE B CA 1
ATOM 1509 C C . ILE B 1 16 ? 9.805 20.859 -0.914 1 95.81 16 ILE B C 1
ATOM 1511 O O . ILE B 1 16 ? 9.352 21.328 -1.961 1 95.81 16 ILE B O 1
ATOM 1515 N N . ALA B 1 17 ? 11.055 20.812 -0.676 1 92.5 17 ALA B N 1
ATOM 1516 C CA . ALA B 1 17 ? 12.039 21.375 -1.599 1 92.5 17 ALA B CA 1
ATOM 1517 C C . ALA B 1 17 ? 12.102 20.562 -2.887 1 92.5 17 ALA B C 1
ATOM 1519 O O . ALA B 1 17 ? 12.617 21.031 -3.902 1 92.5 17 ALA B O 1
ATOM 1520 N N . ARG B 1 18 ? 11.57 19.375 -2.877 1 90.25 18 ARG B N 1
ATOM 1521 C CA . ARG B 1 18 ? 11.766 18.453 -3.992 1 90.25 18 ARG B CA 1
ATOM 1522 C C . ARG B 1 18 ? 10.492 18.312 -4.816 1 90.25 18 ARG B C 1
ATOM 1524 O O . ARG B 1 18 ? 10.445 17.547 -5.781 1 90.25 18 ARG B O 1
ATOM 1531 N N . VAL B 1 19 ? 9.469 18.984 -4.402 1 93.19 19 VAL B N 1
ATOM 1532 C CA . VAL B 1 19 ? 8.219 18.969 -5.164 1 93.19 19 VAL B CA 1
ATOM 1533 C C . VAL B 1 19 ? 7.895 20.375 -5.641 1 93.19 19 VAL B C 1
ATOM 1535 O O . VAL B 1 19 ? 8.312 21.359 -5.023 1 93.19 19 VAL B O 1
ATOM 1538 N N . ALA B 1 20 ? 7.348 20.531 -6.793 1 91.56 20 ALA B N 1
ATOM 1539 C CA . ALA B 1 20 ? 6.883 21.812 -7.297 1 91.56 20 ALA B CA 1
ATOM 1540 C C . ALA B 1 20 ? 5.547 22.203 -6.668 1 91.56 20 ALA B C 1
ATOM 1542 O O . ALA B 1 20 ? 4.508 22.156 -7.332 1 91.56 20 ALA B O 1
ATOM 1543 N N . ALA B 1 21 ? 5.656 22.656 -5.477 1 92.5 21 ALA B N 1
ATOM 1544 C CA . ALA B 1 21 ? 4.438 23 -4.754 1 92.5 21 ALA B CA 1
ATOM 1545 C C . ALA B 1 21 ? 3.883 24.344 -5.242 1 92.5 21 ALA B C 1
ATOM 1547 O O . ALA B 1 21 ? 4.629 25.312 -5.395 1 92.5 21 ALA B O 1
ATOM 1548 N N . PRO B 1 22 ? 2.596 24.359 -5.457 1 94.75 22 PRO B N 1
ATOM 1549 C CA . PRO B 1 22 ? 1.996 25.672 -5.727 1 94.75 22 PRO B CA 1
ATOM 1550 C C . PRO B 1 22 ? 2.229 26.672 -4.594 1 94.75 22 PRO B C 1
ATOM 1552 O O . PRO B 1 22 ? 2.293 26.281 -3.424 1 94.75 22 PRO B O 1
ATOM 1555 N N . PRO B 1 23 ? 2.348 27.953 -4.871 1 94 23 PRO B N 1
ATOM 1556 C CA . PRO B 1 23 ? 2.631 28.969 -3.852 1 94 23 PRO B CA 1
ATOM 1557 C C . PRO B 1 23 ? 1.61 28.953 -2.715 1 94 23 PRO B C 1
ATOM 1559 O O . PRO B 1 23 ? 1.937 29.328 -1.586 1 94 23 PRO B O 1
ATOM 1562 N N . THR B 1 24 ? 0.427 28.5 -3.018 1 96.69 24 THR B N 1
ATOM 1563 C CA . THR B 1 24 ? -0.651 28.547 -2.035 1 96.69 24 THR B CA 1
ATOM 1564 C C . THR B 1 24 ? -0.719 27.25 -1.237 1 96.69 24 THR B C 1
ATOM 1566 O O . THR B 1 24 ? -1.534 27.125 -0.323 1 96.69 24 THR B O 1
ATOM 1569 N N . TYR B 1 25 ? 0.122 26.344 -1.551 1 98 25 TYR B N 1
ATOM 1570 C CA . TYR B 1 25 ? 0.014 25.016 -0.961 1 98 25 TYR B CA 1
ATOM 1571 C C . TYR B 1 25 ? 0.13 25.078 0.557 1 98 25 TYR B C 1
ATOM 1573 O O . TYR B 1 25 ? -0.763 24.609 1.274 1 98 25 TYR B O 1
ATOM 1581 N N . LEU B 1 26 ? 1.193 25.672 1.059 1 98.44 26 LEU B N 1
ATOM 1582 C CA . LEU B 1 26 ? 1.461 25.688 2.492 1 98.44 26 LEU B CA 1
ATOM 1583 C C . LEU B 1 26 ? 0.426 26.531 3.229 1 98.44 26 LEU B C 1
ATOM 1585 O O . LEU B 1 26 ? 0.021 26.188 4.344 1 98.44 26 LEU B O 1
ATOM 1589 N N . THR B 1 27 ? -0.007 27.594 2.633 1 98.31 27 THR B N 1
ATOM 1590 C CA . THR B 1 27 ? -1.029 28.422 3.256 1 98.31 27 THR B CA 1
ATOM 1591 C C . THR B 1 27 ? -2.357 27.672 3.344 1 98.31 27 THR B C 1
ATOM 1593 O O . THR B 1 27 ? -3.053 27.75 4.359 1 98.31 27 THR B O 1
ATOM 1596 N N . ARG B 1 28 ? -2.707 26.938 2.322 1 98.56 28 ARG B N 1
ATOM 1597 C CA . ARG B 1 28 ? -3.932 26.141 2.318 1 98.56 28 ARG B CA 1
ATOM 1598 C C . ARG B 1 28 ? -3.857 25.031 3.35 1 98.56 28 ARG B C 1
ATOM 1600 O O . ARG B 1 28 ? -4.832 24.766 4.062 1 98.56 28 ARG B O 1
ATOM 1607 N N . LEU B 1 29 ? -2.744 24.359 3.404 1 98.81 29 LEU B N 1
ATOM 1608 C CA . LEU B 1 29 ? -2.566 23.312 4.391 1 98.81 29 LEU B CA 1
ATOM 1609 C C . LEU B 1 29 ? -2.664 23.859 5.809 1 98.81 29 LEU B C 1
ATOM 1611 O O . LEU B 1 29 ? -3.348 23.281 6.656 1 98.81 29 LEU B O 1
ATOM 1615 N N . ALA B 1 30 ? -2.004 25 6.062 1 98.75 30 ALA B N 1
ATOM 1616 C CA . ALA B 1 30 ? -2.061 25.625 7.379 1 98.75 30 ALA B CA 1
ATOM 1617 C C . ALA B 1 30 ? -3.494 25.984 7.754 1 98.75 30 ALA B C 1
ATOM 1619 O O . ALA B 1 30 ? -3.918 25.766 8.891 1 98.75 30 ALA B O 1
ATOM 1620 N N . SER B 1 31 ? -4.172 26.531 6.801 1 98.56 31 SER B N 1
ATOM 1621 C CA . SER B 1 31 ? -5.566 26.906 7.027 1 98.56 31 SER B CA 1
ATOM 1622 C C . SER B 1 31 ? -6.418 25.672 7.324 1 98.56 31 SER B C 1
ATOM 1624 O O . SER B 1 31 ? -7.293 25.703 8.188 1 98.56 31 SER B O 1
ATOM 1626 N N . THR B 1 32 ? -6.238 24.594 6.605 1 98.69 32 THR B N 1
ATOM 1627 C CA . THR B 1 32 ? -6.969 23.344 6.816 1 98.69 32 THR B CA 1
ATOM 1628 C C . THR B 1 32 ? -6.668 22.781 8.203 1 98.69 32 THR B C 1
ATOM 1630 O O . THR B 1 32 ? -7.578 22.328 8.898 1 98.69 32 THR B O 1
ATOM 1633 N N . ILE B 1 33 ? -5.398 22.797 8.602 1 98.69 33 ILE B N 1
ATOM 1634 C CA . ILE B 1 33 ? -4.996 22.344 9.93 1 98.69 33 ILE B CA 1
ATOM 1635 C C . ILE B 1 33 ? -5.715 23.172 10.992 1 98.69 33 ILE B C 1
ATOM 1637 O O . ILE B 1 33 ? -6.234 22.609 11.969 1 98.69 33 ILE B O 1
ATOM 1641 N N . ALA B 1 34 ? -5.746 24.469 10.797 1 98.06 34 ALA B N 1
ATOM 1642 C CA . ALA B 1 34 ? -6.43 25.359 11.742 1 98.06 34 ALA B CA 1
ATOM 1643 C C . ALA B 1 34 ? -7.914 25 11.844 1 98.06 34 ALA B C 1
ATOM 1645 O O . ALA B 1 34 ? -8.484 25 12.945 1 98.06 34 ALA B O 1
ATOM 1646 N N . SER B 1 35 ? -8.539 24.719 10.742 1 98.12 35 SER B N 1
ATOM 1647 C CA . SER B 1 35 ? -9.945 24.328 10.727 1 98.12 35 SER B CA 1
ATOM 1648 C C . SER B 1 35 ? -10.156 23.016 11.461 1 98.12 35 SER B C 1
ATOM 1650 O O . SER B 1 35 ? -11.141 22.844 12.18 1 98.12 35 SER B O 1
ATOM 1652 N N . ALA B 1 36 ? -9.273 22.047 11.25 1 97.81 36 ALA B N 1
ATOM 1653 C CA . ALA B 1 36 ? -9.352 20.781 11.969 1 97.81 36 ALA B CA 1
ATOM 1654 C C . ALA B 1 36 ? -9.289 21 13.477 1 97.81 36 ALA B C 1
ATOM 1656 O O . ALA B 1 36 ? -10.102 20.438 14.219 1 97.81 36 ALA B O 1
ATOM 1657 N N . ARG B 1 37 ? -8.367 21.844 13.914 1 96.88 37 ARG B N 1
ATOM 1658 C CA . ARG B 1 37 ? -8.219 22.141 15.336 1 96.88 37 ARG B CA 1
ATOM 1659 C C . ARG B 1 37 ? -9.484 22.797 15.891 1 96.88 37 ARG B C 1
ATOM 1661 O O . ARG B 1 37 ? -9.938 22.453 16.984 1 96.88 37 ARG B O 1
ATOM 1668 N N . ALA B 1 38 ? -9.977 23.688 15.133 1 96.19 38 ALA B N 1
ATOM 1669 C CA . ALA B 1 38 ? -11.195 24.391 15.555 1 96.19 38 ALA B CA 1
ATOM 1670 C C . ALA B 1 38 ? -12.359 23.422 15.711 1 96.19 38 ALA B C 1
ATOM 1672 O O . ALA B 1 38 ? -13.234 23.609 16.547 1 96.19 38 ALA B O 1
ATOM 1673 N N . ALA B 1 39 ? -12.352 22.359 14.945 1 96.56 39 ALA B N 1
ATOM 1674 C CA . ALA B 1 39 ? -13.398 21.359 14.984 1 96.56 39 ALA B CA 1
ATOM 1675 C C . ALA B 1 39 ? -13.055 20.234 15.961 1 96.56 39 ALA B C 1
ATOM 1677 O O . ALA B 1 39 ? -13.734 19.203 16 1 96.56 39 ALA B O 1
ATOM 1678 N N . SER B 1 40 ? -11.977 20.359 16.656 1 95.62 40 SER B N 1
ATOM 1679 C CA . SER B 1 40 ? -11.5 19.406 17.641 1 95.62 40 SER B CA 1
ATOM 1680 C C . SER B 1 40 ? -11.109 18.078 17 1 95.62 40 SER B C 1
ATOM 1682 O O . SER B 1 40 ? -11.281 17.016 17.609 1 95.62 40 SER B O 1
ATOM 1684 N N . ILE B 1 41 ? -10.758 18.125 15.805 1 97.25 41 ILE B N 1
ATOM 1685 C CA . ILE B 1 41 ? -10.18 16.984 15.117 1 97.25 41 ILE B CA 1
ATOM 1686 C C . ILE B 1 41 ? -8.672 16.922 15.391 1 97.25 41 ILE B C 1
ATOM 1688 O O . ILE B 1 41 ? -7.945 17.875 15.086 1 97.25 41 ILE B O 1
ATOM 1692 N N . PRO B 1 42 ? -8.234 15.836 15.961 1 98 42 PRO B N 1
ATOM 1693 C CA . PRO B 1 42 ? -6.793 15.742 16.219 1 98 42 PRO B CA 1
ATOM 1694 C C . PRO B 1 42 ? -5.969 15.836 14.93 1 98 42 PRO B C 1
ATOM 1696 O O . PRO B 1 42 ? -6.363 15.281 13.898 1 98 42 PRO B O 1
ATOM 1699 N N . VAL B 1 43 ? -4.898 16.578 15.008 1 98.62 43 VAL B N 1
ATOM 1700 C CA . VAL B 1 43 ? -3.91 16.656 13.938 1 98.62 43 VAL B CA 1
ATOM 1701 C C . VAL B 1 43 ? -2.684 15.82 14.305 1 98.62 43 VAL B C 1
ATOM 1703 O O . VAL B 1 43 ? -2.066 16.047 15.352 1 98.62 43 VAL B O 1
ATOM 1706 N N . ILE B 1 44 ? -2.361 14.867 13.5 1 98.94 44 ILE B N 1
ATOM 1707 C CA . ILE B 1 44 ? -1.219 13.984 13.711 1 98.94 44 ILE B CA 1
ATOM 1708 C C . ILE B 1 44 ? -0.195 14.195 12.594 1 98.94 44 ILE B C 1
ATOM 1710 O O . ILE B 1 44 ? -0.513 14.039 11.414 1 98.94 44 ILE B O 1
ATOM 1714 N N . TYR B 1 45 ? 0.944 14.578 13 1 98.94 45 TYR B N 1
ATOM 1715 C CA . TYR B 1 45 ? 2.047 14.719 12.062 1 98.94 45 TYR B CA 1
ATOM 1716 C C . TYR B 1 45 ? 2.791 13.398 11.891 1 98.94 45 TYR B C 1
ATOM 1718 O O . TYR B 1 45 ? 3.076 12.711 12.875 1 98.94 45 TYR B O 1
ATOM 1726 N N . VAL B 1 46 ? 3.035 13.008 10.656 1 98.88 46 VAL B N 1
ATOM 1727 C CA . VAL B 1 46 ? 3.865 11.852 10.328 1 98.88 46 VAL B CA 1
ATOM 1728 C C . VAL B 1 46 ? 5.137 12.312 9.617 1 98.88 46 VAL B C 1
ATOM 1730 O O . VAL B 1 46 ? 5.07 12.961 8.57 1 98.88 46 VAL B O 1
ATOM 1733 N N . VAL B 1 47 ? 6.262 12.008 10.18 1 98.44 47 VAL B N 1
ATOM 1734 C CA . VAL B 1 47 ? 7.523 12.477 9.617 1 98.44 47 VAL B CA 1
ATOM 1735 C C . VAL B 1 47 ? 8.445 11.281 9.352 1 98.44 47 VAL B C 1
ATOM 1737 O O . VAL B 1 47 ? 8.414 10.297 10.086 1 98.44 47 VAL B O 1
ATOM 1740 N N . ALA B 1 48 ? 9.195 11.352 8.25 1 96.88 48 ALA B N 1
ATOM 1741 C CA . ALA B 1 48 ? 10.273 10.406 7.984 1 96.88 48 ALA B CA 1
ATOM 1742 C C . ALA B 1 48 ? 11.594 10.891 8.57 1 96.88 48 ALA B C 1
ATOM 1744 O O . ALA B 1 48 ? 12.078 11.969 8.211 1 96.88 48 ALA B O 1
ATOM 1745 N N . GLN B 1 49 ? 12.109 10.164 9.453 1 96.38 49 GLN B N 1
ATOM 1746 C CA . GLN B 1 49 ? 13.391 10.531 10.062 1 96.38 49 GLN B CA 1
ATOM 1747 C C . GLN B 1 49 ? 14.211 9.289 10.391 1 96.38 49 GLN B C 1
ATOM 1749 O O . GLN B 1 49 ? 13.664 8.266 10.82 1 96.38 49 GLN B O 1
ATOM 1754 N N . PHE B 1 50 ? 15.484 9.43 10.164 1 95.62 50 PHE B N 1
ATOM 1755 C CA . PHE B 1 50 ? 16.438 8.367 10.453 1 95.62 50 PHE B CA 1
ATOM 1756 C C . PHE B 1 50 ? 17.469 8.828 11.484 1 95.62 50 PHE B C 1
ATOM 1758 O O . PHE B 1 50 ? 17.828 10.008 11.523 1 95.62 50 PHE B O 1
ATOM 1765 N N . ARG B 1 51 ? 17.906 7.973 12.445 1 94.56 51 ARG B N 1
ATOM 1766 C CA . ARG B 1 51 ? 18.984 8.273 13.375 1 94.56 51 ARG B CA 1
ATOM 1767 C C . ARG B 1 51 ? 20.297 8.555 12.633 1 94.56 51 ARG B C 1
ATOM 1769 O O . ARG B 1 51 ? 20.469 8.117 11.5 1 94.56 51 ARG B O 1
ATOM 1776 N N . PRO B 1 52 ? 21.141 9.367 13.242 1 91.44 52 PRO B N 1
ATOM 1777 C CA . PRO B 1 52 ? 22.453 9.555 12.617 1 91.44 52 PRO B CA 1
ATOM 1778 C C . PRO B 1 52 ? 23.094 8.242 12.195 1 91.44 52 PRO B C 1
ATOM 1780 O O . PRO B 1 52 ? 23.125 7.285 12.977 1 91.44 52 PRO B O 1
ATOM 1783 N N . GLY B 1 53 ? 23.578 8.188 10.953 1 89.31 53 GLY B N 1
ATOM 1784 C CA . GLY B 1 53 ? 24.141 6.965 10.398 1 89.31 53 GLY B CA 1
ATOM 1785 C C . GLY B 1 53 ? 23.109 6.074 9.734 1 89.31 53 GLY B C 1
ATOM 1786 O O . GLY B 1 53 ? 23.453 5.094 9.078 1 89.31 53 GLY B O 1
ATOM 1787 N N . ALA B 1 54 ? 21.828 6.285 9.953 1 92.69 54 ALA B N 1
ATOM 1788 C CA . ALA B 1 54 ? 20.688 5.625 9.328 1 92.69 54 ALA B CA 1
ATOM 1789 C C . ALA B 1 54 ? 20.781 4.109 9.477 1 92.69 54 ALA B C 1
ATOM 1791 O O . ALA B 1 54 ? 20.688 3.375 8.492 1 92.69 54 ALA B O 1
ATOM 1792 N N . PRO B 1 55 ? 20.953 3.623 10.742 1 92.06 55 PRO B N 1
ATOM 1793 C CA . PRO B 1 55 ? 21.016 2.172 10.93 1 92.06 55 PRO B CA 1
ATOM 1794 C C . PRO B 1 55 ? 19.75 1.452 10.469 1 92.06 55 PRO B C 1
ATOM 1796 O O . PRO B 1 55 ? 19.781 0.241 10.227 1 92.06 55 PRO B O 1
ATOM 1799 N N . GLU B 1 56 ? 18.641 2.221 10.289 1 93.38 56 GLU B N 1
ATOM 1800 C CA . GLU B 1 56 ? 17.359 1.657 9.875 1 93.38 56 GLU B CA 1
ATOM 1801 C C . GLU B 1 56 ? 17.312 1.442 8.367 1 93.38 56 GLU B C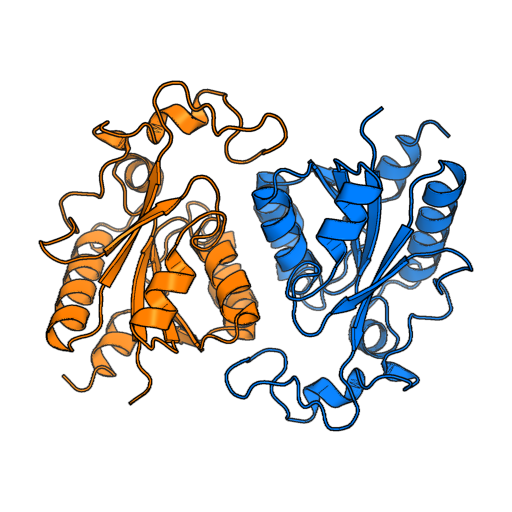 1
ATOM 1803 O O . GLU B 1 56 ? 16.391 0.8 7.855 1 93.38 56 GLU B O 1
ATOM 1808 N N . ALA B 1 57 ? 18.234 1.964 7.691 1 92.31 57 ALA B N 1
ATOM 1809 C CA . ALA B 1 57 ? 18.219 1.852 6.234 1 92.31 57 ALA B CA 1
ATOM 1810 C C . ALA B 1 57 ? 18.703 0.474 5.789 1 92.31 57 ALA B C 1
ATOM 1812 O O . ALA B 1 57 ? 19.906 0.219 5.734 1 92.31 57 ALA B O 1
ATOM 1813 N N . HIS B 1 58 ? 17.797 -0.38 5.48 1 92.69 58 HIS B N 1
ATOM 1814 C CA . HIS B 1 58 ? 18.125 -1.742 5.07 1 92.69 58 HIS B CA 1
ATOM 1815 C C . HIS B 1 58 ? 18.562 -1.787 3.613 1 92.69 58 HIS B C 1
ATOM 1817 O O . HIS B 1 58 ? 17.984 -1.108 2.762 1 92.69 58 HIS B O 1
ATOM 1823 N N . ALA B 1 59 ? 19.5 -2.607 3.285 1 91.06 59 ALA B N 1
ATOM 1824 C CA . ALA B 1 59 ? 20.094 -2.693 1.956 1 91.06 59 ALA B CA 1
ATOM 1825 C C . ALA B 1 59 ? 19.078 -3.154 0.921 1 91.06 59 ALA B C 1
ATOM 1827 O O . ALA B 1 59 ? 19.188 -2.822 -0.261 1 91.06 59 ALA B O 1
ATOM 1828 N N . ARG B 1 60 ? 18.047 -3.828 1.327 1 91.88 60 ARG B N 1
ATOM 1829 C CA . ARG B 1 60 ? 17.062 -4.359 0.386 1 91.88 60 ARG B CA 1
ATOM 1830 C C . ARG B 1 60 ? 15.938 -3.354 0.14 1 91.88 60 ARG B C 1
ATOM 1832 O O . ARG B 1 60 ? 15.125 -3.533 -0.766 1 91.88 60 ARG B O 1
ATOM 1839 N N . ASN B 1 61 ? 15.883 -2.344 0.993 1 93 61 ASN B N 1
ATOM 1840 C CA . ASN B 1 61 ? 14.852 -1.332 0.81 1 93 61 ASN B CA 1
ATOM 1841 C C . ASN B 1 61 ? 15.227 -0.342 -0.289 1 93 61 ASN B C 1
ATOM 1843 O O . ASN B 1 61 ? 16.141 0.461 -0.122 1 93 61 ASN B O 1
ATOM 1847 N N . ARG B 1 62 ? 14.523 -0.324 -1.337 1 91.06 62 ARG B N 1
ATOM 1848 C CA . ARG B 1 62 ? 14.883 0.469 -2.506 1 91.06 62 ARG B CA 1
ATOM 1849 C C . ARG B 1 62 ? 14.602 1.949 -2.275 1 91.06 62 ARG B C 1
ATOM 1851 O O . ARG B 1 62 ? 15.227 2.812 -2.891 1 91.06 62 ARG B O 1
ATOM 1858 N N . THR B 1 63 ? 13.664 2.229 -1.408 1 89.25 63 THR B N 1
ATOM 1859 C CA . THR B 1 63 ? 13.266 3.609 -1.153 1 89.25 63 THR B CA 1
ATOM 1860 C C . THR B 1 63 ? 14.273 4.297 -0.237 1 89.25 63 THR B C 1
ATOM 1862 O O . THR B 1 63 ? 14.617 5.465 -0.449 1 89.25 63 THR B O 1
ATOM 1865 N N . PHE B 1 64 ? 14.758 3.578 0.816 1 87.62 64 PHE B N 1
ATOM 1866 C CA . PHE B 1 64 ? 15.594 4.172 1.856 1 87.62 64 PHE B CA 1
ATOM 1867 C C . PHE B 1 64 ? 16.953 3.482 1.929 1 87.62 64 PHE B C 1
ATOM 1869 O O . PHE B 1 64 ? 17.516 3.318 3.014 1 87.62 64 PHE B O 1
ATOM 1876 N N . VAL B 1 65 ? 17.438 3.035 0.813 1 74.06 65 VAL B N 1
ATOM 1877 C CA . VAL B 1 65 ? 18.766 2.418 0.835 1 74.06 65 VAL B CA 1
ATOM 1878 C C . VAL B 1 65 ? 19.828 3.48 1.102 1 74.06 65 VAL B C 1
ATOM 1880 O O . VAL B 1 65 ? 19.656 4.648 0.746 1 74.06 65 VAL B O 1
ATOM 1883 N N . ARG B 1 66 ? 20.719 3.15 2.092 1 61.53 66 ARG B N 1
ATOM 1884 C CA . ARG B 1 66 ? 21.75 3.984 2.725 1 61.53 66 ARG B CA 1
ATOM 1885 C C . ARG B 1 66 ? 22.406 4.902 1.705 1 61.53 66 ARG B C 1
ATOM 1887 O O . ARG B 1 66 ? 23.062 5.875 2.078 1 61.53 66 ARG B O 1
ATOM 1894 N N . ASN B 1 67 ? 22.141 4.75 0.584 1 54.69 67 ASN B N 1
ATOM 1895 C CA . ASN B 1 67 ? 22.859 5.801 -0.121 1 54.69 67 ASN B CA 1
ATOM 1896 C C . ASN B 1 67 ? 22.391 7.188 0.3 1 54.69 67 ASN B C 1
ATOM 1898 O O . ASN B 1 67 ? 21.438 7.32 1.068 1 54.69 67 ASN B O 1
ATOM 1902 N N . PRO B 1 68 ? 22.906 8.461 -0.298 1 60.22 68 PRO B N 1
ATOM 1903 C CA . PRO B 1 68 ? 22.625 9.844 0.084 1 60.22 68 PRO B CA 1
ATOM 1904 C C . PRO B 1 68 ? 21.141 10.125 0.261 1 60.22 68 PRO B C 1
ATOM 1906 O O . PRO B 1 68 ? 20.766 11.219 0.701 1 60.22 68 PRO B O 1
ATOM 1909 N N . THR B 1 69 ? 20.344 9.078 0.269 1 61.19 69 THR B N 1
ATOM 1910 C CA . THR B 1 69 ? 18.938 9.438 0.214 1 61.19 69 THR B CA 1
ATOM 1911 C C . THR B 1 69 ? 18.391 9.758 1.609 1 61.19 69 THR B C 1
ATOM 1913 O O . THR B 1 69 ? 17.625 10.703 1.787 1 61.19 69 THR B O 1
ATOM 1916 N N . CYS B 1 70 ? 18.969 8.953 2.57 1 77.38 70 CYS B N 1
ATOM 1917 C CA . CYS B 1 70 ? 18.453 9.18 3.914 1 77.38 70 CYS B CA 1
ATOM 1918 C C . CYS B 1 70 ? 19.031 10.445 4.523 1 77.38 70 CYS B C 1
ATOM 1920 O O . CYS B 1 70 ? 18.516 10.961 5.516 1 77.38 70 CYS B O 1
ATOM 1922 N N . ALA B 1 71 ? 19.938 10.961 3.887 1 79.94 71 ALA B N 1
ATOM 1923 C CA . ALA B 1 71 ? 20.641 12.117 4.434 1 79.94 71 ALA B CA 1
ATOM 1924 C C . ALA B 1 71 ? 19.688 13.297 4.641 1 79.94 71 ALA B C 1
ATOM 1926 O O . ALA B 1 71 ? 19.875 14.102 5.559 1 79.94 71 ALA B O 1
ATOM 1927 N N . GLY B 1 72 ? 18.688 13.32 3.869 1 87.62 72 GLY B N 1
ATOM 1928 C CA . GLY B 1 72 ? 17.75 14.422 3.967 1 87.62 72 GLY B CA 1
ATOM 1929 C C . GLY B 1 72 ? 16.797 14.297 5.141 1 87.62 72 GLY B C 1
ATOM 1930 O O . GLY B 1 72 ? 16.109 15.258 5.5 1 87.62 72 GLY B O 1
ATOM 1931 N N . TRP B 1 73 ? 16.875 13.094 5.805 1 92.31 73 TRP B N 1
ATOM 1932 C CA . TRP B 1 73 ? 15.875 12.836 6.848 1 92.31 73 TRP B CA 1
ATOM 1933 C C . TRP B 1 73 ? 16.562 12.492 8.172 1 92.31 73 TRP B C 1
ATOM 1935 O O . TRP B 1 73 ? 15.992 11.758 8.984 1 92.31 73 TRP B O 1
ATOM 1945 N N . ILE B 1 74 ? 17.688 13.031 8.32 1 94.12 74 ILE B N 1
ATOM 1946 C CA . ILE B 1 74 ? 18.391 12.711 9.555 1 94.12 74 ILE B CA 1
ATOM 1947 C C . ILE B 1 74 ? 17.766 13.469 10.719 1 94.12 74 ILE B C 1
ATOM 1949 O O . ILE B 1 74 ? 17.547 14.68 10.625 1 94.12 74 ILE B O 1
ATOM 1953 N N . GLU B 1 75 ? 17.484 12.773 11.812 1 95.5 75 GLU B N 1
ATOM 1954 C CA . GLU B 1 75 ? 16.875 13.344 13.008 1 95.5 75 GLU B CA 1
ATOM 1955 C C . GLU B 1 75 ? 17.641 14.562 13.5 1 95.5 75 GLU B C 1
ATOM 1957 O O . GLU B 1 75 ? 18.875 14.547 13.539 1 95.5 75 GLU B O 1
ATOM 1962 N N . GLY B 1 76 ? 16.844 15.617 13.82 1 94.81 76 GLY B N 1
ATOM 1963 C CA . GLY B 1 76 ? 17.453 16.812 14.383 1 94.81 76 GLY B CA 1
ATOM 1964 C C . GLY B 1 76 ? 17.922 17.797 13.32 1 94.81 76 GLY B C 1
ATOM 1965 O O . GLY B 1 76 ? 18.25 18.938 13.633 1 94.81 76 GLY B O 1
ATOM 1966 N N . SER B 1 77 ? 18.047 17.359 12.094 1 95.69 77 SER B N 1
ATOM 1967 C CA . SER B 1 77 ? 18.516 18.234 11.023 1 95.69 77 SER B CA 1
ATOM 1968 C C . SER B 1 77 ? 17.406 19.188 10.555 1 95.69 77 SER B C 1
ATOM 1970 O O . SER B 1 77 ? 16.234 18.875 10.703 1 95.69 77 SER B O 1
ATOM 1972 N N . ALA B 1 78 ? 17.797 20.328 9.984 1 96.25 78 ALA B N 1
ATOM 1973 C CA . ALA B 1 78 ? 16.859 21.297 9.414 1 96.25 78 ALA B CA 1
ATOM 1974 C C . ALA B 1 78 ? 16.078 20.672 8.258 1 96.25 78 ALA B C 1
ATOM 1976 O O . ALA B 1 78 ? 14.898 20.969 8.07 1 96.25 78 ALA B O 1
ATOM 1977 N N . SER B 1 79 ? 16.719 19.875 7.559 1 95.69 79 SER B N 1
ATOM 1978 C CA . SER B 1 79 ? 16.094 19.234 6.406 1 95.69 79 SER B CA 1
ATOM 1979 C C . SER B 1 79 ? 14.953 18.312 6.836 1 95.69 79 SER B C 1
ATOM 1981 O O . SER B 1 79 ? 13.922 18.234 6.16 1 95.69 79 SER B O 1
ATOM 1983 N N . ALA B 1 80 ? 15.07 17.641 7.938 1 96.56 80 ALA B N 1
ATOM 1984 C CA . ALA B 1 80 ? 14.094 16.656 8.391 1 96.56 80 ALA B CA 1
ATOM 1985 C C . ALA B 1 80 ? 12.953 17.328 9.148 1 96.56 80 ALA B C 1
ATOM 1987 O O . ALA B 1 80 ? 11.922 16.703 9.422 1 96.56 80 ALA B O 1
ATOM 1988 N N . ALA B 1 81 ? 13.055 18.562 9.461 1 97.75 81 ALA B N 1
ATOM 1989 C CA . ALA B 1 81 ? 12.07 19.281 10.258 1 97.75 81 ALA B CA 1
ATOM 1990 C C . ALA B 1 81 ? 10.789 19.516 9.461 1 97.75 81 ALA B C 1
ATOM 1992 O O . ALA B 1 81 ? 10.844 19.734 8.242 1 97.75 81 ALA B O 1
ATOM 1993 N N . VAL B 1 82 ? 9.641 19.453 10.188 1 98.56 82 VAL B N 1
ATOM 1994 C CA . VAL B 1 82 ? 8.391 19.891 9.57 1 98.56 82 VAL B CA 1
ATOM 1995 C C . VAL B 1 82 ? 8.508 21.344 9.141 1 98.56 82 VAL B C 1
ATOM 1997 O O . VAL B 1 82 ? 9.055 22.172 9.875 1 98.56 82 VAL B O 1
ATOM 2000 N N . HIS B 1 83 ? 8.055 21.625 7.965 1 98.56 83 HIS B N 1
ATOM 2001 C CA . HIS B 1 83 ? 8.125 23 7.461 1 98.56 83 HIS B CA 1
ATOM 2002 C C . HIS B 1 83 ? 7.496 23.984 8.445 1 98.56 83 HIS B C 1
ATOM 2004 O O . HIS B 1 83 ? 6.418 23.719 8.984 1 98.56 83 HIS B O 1
ATOM 2010 N N . ALA B 1 84 ? 8.055 25.094 8.609 1 98.12 84 ALA B N 1
ATOM 2011 C CA . ALA B 1 84 ? 7.688 26.062 9.641 1 98.12 84 ALA B CA 1
ATOM 2012 C C . ALA B 1 84 ? 6.25 26.531 9.469 1 98.12 84 ALA B C 1
ATOM 2014 O O . ALA B 1 84 ? 5.555 26.812 10.445 1 98.12 84 ALA B O 1
ATOM 2015 N N . ALA B 1 85 ? 5.754 26.609 8.234 1 98 85 ALA B N 1
ATOM 2016 C CA . ALA B 1 85 ? 4.418 27.109 7.918 1 98 85 ALA B CA 1
ATOM 2017 C C . ALA B 1 85 ? 3.342 26.219 8.531 1 98 85 ALA B C 1
ATOM 2019 O O . ALA B 1 85 ? 2.199 26.641 8.711 1 98 85 ALA B O 1
ATOM 2020 N N . VAL B 1 86 ? 3.73 24.953 8.828 1 98.69 86 VAL B N 1
ATOM 2021 C CA . VAL B 1 86 ? 2.754 24.016 9.391 1 98.69 86 VAL B CA 1
ATOM 2022 C C . VAL B 1 86 ? 3.367 23.266 10.562 1 98.69 86 VAL B C 1
ATOM 2024 O O . VAL B 1 86 ? 3.082 22.094 10.773 1 98.69 86 VAL B O 1
ATOM 2027 N N . ALA B 1 87 ? 4.156 23.938 11.289 1 98.38 87 ALA B N 1
ATOM 2028 C CA . ALA B 1 87 ? 4.848 23.312 12.422 1 98.38 87 ALA B CA 1
ATOM 2029 C C . ALA B 1 87 ? 3.852 22.781 13.445 1 98.38 87 ALA B C 1
ATOM 2031 O O . ALA B 1 87 ? 2.812 23.391 13.688 1 98.38 87 ALA B O 1
ATOM 2032 N N . PRO B 1 88 ? 4.195 21.625 14.008 1 98.38 88 PRO B N 1
ATOM 2033 C CA . PRO B 1 88 ? 3.314 21.125 15.062 1 98.38 88 PRO B CA 1
ATOM 2034 C C . PRO B 1 88 ? 3.191 22.094 16.234 1 98.38 88 PRO B C 1
ATOM 2036 O O . PRO B 1 88 ? 4.141 22.828 16.547 1 98.38 88 PRO B O 1
ATOM 2039 N N . GLN B 1 89 ? 2.074 22.109 16.828 1 97.44 89 GLN B N 1
ATOM 2040 C CA . GLN B 1 89 ? 1.838 22.859 18.062 1 97.44 89 GLN B CA 1
ATOM 2041 C C . GLN B 1 89 ? 1.942 21.969 19.281 1 97.44 89 GLN B C 1
ATOM 2043 O O . GLN B 1 89 ? 1.986 20.734 19.156 1 97.44 89 GLN B O 1
ATOM 2048 N N . ASP B 1 90 ? 1.989 22.656 20.453 1 94.12 90 ASP B N 1
ATOM 2049 C CA . ASP B 1 90 ? 2.018 21.891 21.703 1 94.12 90 ASP B CA 1
ATOM 2050 C C . ASP B 1 90 ? 0.807 20.969 21.812 1 94.12 90 ASP B C 1
ATOM 2052 O O . ASP B 1 90 ? -0.327 21.391 21.578 1 94.12 90 ASP B O 1
ATOM 2056 N N . GLY B 1 91 ? 1.067 19.75 22.047 1 93.06 91 GLY B N 1
ATOM 2057 C CA . GLY B 1 91 ? -0.02 18.797 22.203 1 93.06 91 GLY B CA 1
ATOM 2058 C C . GLY B 1 91 ? -0.268 17.969 20.969 1 93.06 91 GLY B C 1
ATOM 2059 O O . GLY B 1 91 ? -0.943 16.938 21.016 1 93.06 91 GLY B O 1
ATOM 2060 N N . ASP B 1 92 ? 0.242 18.406 19.875 1 96.69 92 ASP B N 1
ATOM 2061 C CA . ASP B 1 92 ? 0.091 17.609 18.672 1 96.69 92 ASP B CA 1
ATOM 2062 C C . ASP B 1 92 ? 0.87 16.297 18.781 1 96.69 92 ASP B C 1
ATOM 2064 O O . ASP B 1 92 ? 1.943 16.266 19.391 1 96.69 92 ASP B O 1
ATOM 2068 N N . VAL B 1 93 ? 0.334 15.289 18.234 1 98.19 93 VAL B N 1
ATOM 2069 C CA . VAL B 1 93 ? 1.033 14.016 18.141 1 98.19 93 VAL B CA 1
ATOM 2070 C C . VAL B 1 93 ? 1.953 14.016 16.922 1 98.19 93 VAL B C 1
ATOM 2072 O O . VAL B 1 93 ? 1.549 14.43 15.828 1 98.19 93 VAL B O 1
ATOM 2075 N N . VAL B 1 94 ? 3.154 13.664 17.094 1 98.56 94 VAL B N 1
ATOM 2076 C CA . VAL B 1 94 ? 4.109 13.469 16.016 1 98.56 94 VAL B CA 1
ATOM 2077 C C . VAL B 1 94 ? 4.555 12.008 15.969 1 98.56 94 VAL B C 1
ATOM 2079 O O . VAL B 1 94 ? 5.082 11.484 16.953 1 98.56 94 VAL B O 1
ATOM 2082 N N . VAL B 1 95 ? 4.285 11.359 14.898 1 98.69 95 VAL B N 1
ATOM 2083 C CA . VAL B 1 95 ? 4.672 9.969 14.664 1 98.69 95 VAL B CA 1
ATOM 2084 C C . VAL B 1 95 ? 5.871 9.922 13.719 1 98.69 95 VAL B C 1
ATOM 2086 O O . VAL B 1 95 ? 5.816 10.453 12.609 1 98.69 95 VAL B O 1
ATOM 2089 N N . THR B 1 96 ? 6.957 9.32 14.109 1 98.31 96 THR B N 1
ATOM 2090 C CA . THR B 1 96 ? 8.148 9.18 13.281 1 98.31 96 THR B CA 1
ATOM 2091 C C . THR B 1 96 ? 8.203 7.805 12.625 1 98.31 96 THR B C 1
ATOM 2093 O O . THR B 1 96 ? 8.172 6.785 13.312 1 98.31 96 THR B O 1
ATOM 2096 N N . LYS B 1 97 ? 8.273 7.84 11.359 1 97.69 97 LYS B N 1
ATOM 2097 C CA . LYS B 1 97 ? 8.367 6.586 10.617 1 97.69 97 LYS B CA 1
ATOM 2098 C C . LYS B 1 97 ? 9.758 6.418 10.008 1 97.69 97 LYS B C 1
ATOM 2100 O O . LYS B 1 97 ? 10.461 7.402 9.781 1 97.69 97 LYS B O 1
ATOM 2105 N N . ARG B 1 98 ? 10.07 5.121 9.703 1 95.94 98 ARG B N 1
ATOM 2106 C CA . ARG B 1 98 ? 11.344 4.781 9.078 1 95.94 98 ARG B CA 1
ATOM 2107 C C . ARG B 1 98 ? 11.125 4.078 7.742 1 95.94 98 ARG B C 1
ATOM 2109 O O . ARG B 1 98 ? 12.086 3.635 7.105 1 95.94 98 ARG B O 1
ATOM 2116 N N . ARG B 1 99 ? 9.914 3.926 7.363 1 96.75 99 ARG B N 1
ATOM 2117 C CA . ARG B 1 99 ? 9.484 3.359 6.09 1 96.75 99 ARG B CA 1
ATOM 2118 C C . ARG B 1 99 ? 8.422 4.234 5.434 1 96.75 99 ARG B C 1
ATOM 2120 O O . ARG B 1 99 ? 8.211 5.379 5.844 1 96.75 99 ARG B O 1
ATOM 2127 N N . VAL B 1 100 ? 7.777 3.764 4.383 1 97.56 100 VAL B N 1
ATOM 2128 C CA . VAL B 1 100 ? 6.957 4.625 3.541 1 97.56 100 VAL B CA 1
ATOM 2129 C C . VAL B 1 100 ? 5.594 4.844 4.195 1 97.56 100 VAL B C 1
ATOM 2131 O O . VAL B 1 100 ? 5.176 5.984 4.41 1 97.56 100 VAL B O 1
ATOM 2134 N N . SER B 1 101 ? 4.883 3.756 4.566 1 98.81 101 SER B N 1
ATOM 2135 C CA . SER B 1 101 ? 3.572 3.879 5.191 1 98.81 101 SER B CA 1
ATOM 2136 C C . SER B 1 101 ? 3.676 4.488 6.582 1 98.81 101 SER B C 1
ATOM 2138 O O . SER B 1 101 ? 4.582 4.148 7.348 1 98.81 101 SER B O 1
ATOM 2140 N N . ALA B 1 102 ? 2.713 5.293 6.922 1 98.81 102 ALA B N 1
ATOM 2141 C CA . ALA B 1 102 ? 2.672 5.887 8.258 1 98.81 102 ALA B CA 1
ATOM 2142 C C . ALA B 1 102 ? 2.465 4.82 9.328 1 98.81 102 ALA B C 1
ATOM 2144 O O . ALA B 1 102 ? 2.762 5.047 10.5 1 98.81 102 ALA B O 1
ATOM 2145 N N . PHE B 1 103 ? 1.964 3.684 8.945 1 98.75 103 PHE B N 1
ATOM 2146 C CA . PHE B 1 103 ? 1.646 2.621 9.891 1 98.75 103 PHE B CA 1
ATOM 2147 C C . PHE B 1 103 ? 2.854 1.719 10.117 1 98.75 103 PHE B C 1
ATOM 2149 O O . PHE B 1 103 ? 2.92 1 11.117 1 98.75 103 PHE B O 1
ATOM 2156 N N . ALA B 1 104 ? 3.799 1.653 9.18 1 98 104 ALA B N 1
ATOM 2157 C CA . ALA B 1 104 ? 4.871 0.661 9.203 1 98 104 ALA B CA 1
ATOM 2158 C C . ALA B 1 104 ? 5.879 0.974 10.305 1 98 104 ALA B C 1
ATOM 2160 O O . ALA B 1 104 ? 6.621 1.955 10.219 1 98 104 ALA B O 1
ATOM 2161 N N . GLY B 1 105 ? 5.883 0.145 11.328 1 96.19 105 GLY B N 1
ATOM 2162 C CA . GLY B 1 105 ? 6.875 0.281 12.383 1 96.19 105 GLY B CA 1
ATOM 2163 C C . GLY B 1 105 ? 6.641 1.489 13.266 1 96.19 105 GLY B C 1
ATOM 2164 O O . GLY B 1 105 ? 7.59 2.076 13.789 1 96.19 105 GLY B O 1
ATOM 2165 N N . THR B 1 106 ? 5.441 1.964 13.391 1 98.44 106 THR B N 1
ATOM 2166 C CA . THR B 1 106 ? 5.137 3.146 14.188 1 98.44 106 THR B CA 1
ATOM 2167 C C . THR B 1 106 ? 4.043 2.842 15.211 1 98.44 106 THR B C 1
ATOM 2169 O O . THR B 1 106 ? 3.514 1.729 15.242 1 98.44 106 THR B O 1
ATOM 2172 N N . ASP B 1 107 ? 3.775 3.781 16.031 1 98.38 107 ASP B N 1
ATOM 2173 C CA . ASP B 1 107 ? 2.705 3.619 17.016 1 98.38 107 ASP B CA 1
ATOM 2174 C C . ASP B 1 107 ? 1.426 4.312 16.547 1 98.38 107 ASP B C 1
ATOM 2176 O O . ASP B 1 107 ? 0.53 4.578 17.359 1 98.38 107 ASP B O 1
ATOM 2180 N N . LEU B 1 108 ? 1.281 4.602 15.242 1 98.75 108 LEU B N 1
ATOM 2181 C CA . LEU B 1 108 ? 0.125 5.324 14.727 1 98.75 108 LEU B CA 1
ATOM 2182 C C . LEU B 1 108 ? -1.171 4.602 15.078 1 98.75 108 LEU B C 1
ATOM 2184 O O . LEU B 1 108 ? -2.137 5.227 15.516 1 98.75 108 LEU B O 1
ATOM 2188 N N . GLU B 1 109 ? -1.193 3.309 14.875 1 98.25 109 GLU B N 1
ATOM 2189 C CA . GLU B 1 109 ? -2.412 2.551 15.141 1 98.25 109 GLU B CA 1
ATOM 2190 C C . GLU B 1 109 ? -2.811 2.635 16.609 1 98.25 109 GLU B C 1
ATOM 2192 O O . GLU B 1 109 ? -3.998 2.725 16.938 1 98.25 109 GLU B O 1
ATOM 2197 N N . ILE B 1 110 ? -1.846 2.537 17.516 1 98.19 110 ILE B N 1
ATOM 2198 C CA . ILE B 1 110 ? -2.105 2.678 18.953 1 98.19 110 ILE B CA 1
ATOM 2199 C C . ILE B 1 110 ? -2.734 4.039 19.234 1 98.19 110 ILE B C 1
ATOM 2201 O O . ILE B 1 110 ? -3.734 4.137 19.938 1 98.19 110 ILE B O 1
ATOM 2205 N N . VAL B 1 111 ? -2.137 5.047 18.609 1 98.56 111 VAL B N 1
ATOM 2206 C CA . VAL B 1 111 ? -2.611 6.414 18.797 1 98.56 111 VAL B CA 1
ATOM 2207 C C . VAL B 1 111 ? -4.047 6.539 18.297 1 98.56 111 VAL B C 1
ATOM 2209 O O . VAL B 1 111 ? -4.922 7.027 19.016 1 98.56 111 VAL B O 1
ATOM 2212 N N . LEU B 1 112 ? -4.32 6.059 17.094 1 98.69 112 LEU B N 1
ATOM 2213 C CA . LEU B 1 112 ? -5.641 6.172 16.484 1 98.69 112 LEU B CA 1
ATOM 2214 C C . LEU B 1 112 ? -6.68 5.418 17.297 1 98.69 112 LEU B C 1
ATOM 2216 O O . LEU B 1 112 ? -7.766 5.941 17.578 1 98.69 112 LEU B O 1
ATOM 2220 N N . ARG B 1 113 ? -6.32 4.227 17.734 1 97.81 113 ARG B N 1
ATOM 2221 C CA . ARG B 1 113 ? -7.238 3.43 18.547 1 97.81 113 ARG B CA 1
ATOM 2222 C C . ARG B 1 113 ? -7.516 4.102 19.891 1 97.81 113 ARG B C 1
ATOM 2224 O O . ARG B 1 113 ? -8.656 4.129 20.344 1 97.81 113 ARG B O 1
ATOM 2231 N N . SER B 1 114 ? -6.496 4.617 20.469 1 98 114 SER B N 1
ATOM 2232 C CA . SER B 1 114 ? -6.629 5.262 21.781 1 98 114 SER B CA 1
ATOM 2233 C C . SER B 1 114 ? -7.496 6.512 21.688 1 98 114 SER B C 1
ATOM 2235 O O . SER B 1 114 ? -8.188 6.863 22.641 1 98 114 SER B O 1
ATOM 2237 N N . LEU B 1 115 ? -7.477 7.145 20.547 1 97.62 115 LEU B N 1
ATOM 2238 C CA . LEU B 1 115 ? -8.258 8.359 20.328 1 97.62 115 LEU B CA 1
ATOM 2239 C C . LEU B 1 115 ? -9.664 8.008 19.844 1 97.62 115 LEU B C 1
ATOM 2241 O O . LEU B 1 115 ? -10.5 8.898 19.656 1 97.62 115 LEU B O 1
ATOM 2245 N N . GLY B 1 116 ? -9.883 6.691 19.562 1 98 116 GLY B N 1
ATOM 2246 C CA . GLY B 1 116 ? -11.172 6.254 19.062 1 98 116 GLY B CA 1
ATOM 2247 C C . GLY B 1 116 ? -11.422 6.668 17.625 1 98 116 GLY B C 1
ATOM 2248 O O . GLY B 1 116 ? -12.57 6.797 17.203 1 98 116 GLY B O 1
ATOM 2249 N N . VAL B 1 117 ? -10.367 6.918 16.906 1 98.31 117 VAL B N 1
ATOM 2250 C CA . VAL B 1 117 ? -10.477 7.395 15.531 1 98.31 117 VAL B CA 1
ATOM 2251 C C . VAL B 1 117 ? -10.961 6.266 14.625 1 98.31 117 VAL B C 1
ATOM 2253 O O . VAL B 1 117 ? -10.453 5.145 14.695 1 98.31 117 VAL B O 1
ATOM 2256 N N . GLU B 1 118 ? -11.922 6.578 13.758 1 98.12 118 GLU B N 1
ATOM 2257 C CA . GLU B 1 118 ? -12.484 5.617 12.812 1 98.12 118 GLU B CA 1
ATOM 2258 C C . GLU B 1 118 ? -12.219 6.047 11.375 1 98.12 118 GLU B C 1
ATOM 2260 O O . GLU B 1 118 ? -12.367 5.246 10.445 1 98.12 118 GLU B O 1
ATOM 2265 N N . ARG B 1 119 ? -11.891 7.293 11.195 1 98.31 119 ARG B N 1
ATOM 2266 C CA . ARG B 1 119 ? -11.648 7.867 9.875 1 98.31 119 ARG B CA 1
ATOM 2267 C C . ARG B 1 119 ? -10.375 8.695 9.859 1 98.31 119 ARG B C 1
ATOM 2269 O O . ARG B 1 119 ? -10.156 9.523 10.75 1 98.31 119 ARG B O 1
ATOM 2276 N N . VAL B 1 120 ? -9.508 8.406 8.867 1 98.81 120 VAL B N 1
ATOM 2277 C CA . VAL B 1 120 ? -8.305 9.219 8.719 1 98.81 120 VAL B CA 1
ATOM 2278 C C . VAL B 1 120 ? -8.43 10.102 7.48 1 98.81 120 VAL B C 1
ATOM 2280 O O . VAL B 1 120 ? -8.945 9.664 6.449 1 98.81 120 VAL B O 1
ATOM 2283 N N . VAL B 1 121 ? -8.086 11.344 7.648 1 98.88 121 VAL B N 1
ATOM 2284 C CA . VAL B 1 121 ? -7.957 12.328 6.574 1 98.88 121 VAL B CA 1
ATOM 2285 C C . VAL B 1 121 ? -6.48 12.547 6.254 1 98.88 121 VAL B C 1
ATOM 2287 O O . VAL B 1 121 ? -5.695 12.898 7.133 1 98.88 121 VAL B O 1
ATOM 2290 N N . VAL B 1 122 ? -6.125 12.32 4.98 1 98.88 122 VAL B N 1
ATOM 2291 C CA . VAL B 1 122 ? -4.691 12.273 4.695 1 98.88 122 VAL B CA 1
ATOM 2292 C C . VAL B 1 122 ? -4.312 13.406 3.752 1 98.88 122 VAL B C 1
ATOM 2294 O O . VAL B 1 122 ? -5.035 13.695 2.797 1 98.88 122 VAL B O 1
ATOM 2297 N N . ALA B 1 123 ? -3.293 14.078 4.051 1 98.88 123 ALA B N 1
ATOM 2298 C CA . ALA B 1 123 ? -2.621 15.117 3.279 1 98.88 123 ALA B CA 1
ATOM 2299 C C . ALA B 1 123 ? -1.104 14.977 3.375 1 98.88 123 ALA B C 1
ATOM 2301 O O . ALA B 1 123 ? -0.581 14.5 4.383 1 98.88 123 ALA B O 1
ATOM 2302 N N . GLY B 1 124 ? -0.466 15.414 2.344 1 98.25 124 GLY B N 1
ATOM 2303 C CA . GLY B 1 124 ? 0.983 15.422 2.469 1 98.25 124 GLY B CA 1
ATOM 2304 C C . GLY B 1 124 ? 1.697 15.086 1.174 1 98.25 124 GLY B C 1
ATOM 2305 O O . GLY B 1 124 ? 1.114 15.188 0.092 1 98.25 124 GLY B O 1
ATOM 2306 N N . VAL B 1 125 ? 3.039 14.812 1.282 1 97.38 125 VAL B N 1
ATOM 2307 C CA . VAL B 1 125 ? 3.967 14.617 0.174 1 97.38 125 VAL B CA 1
ATOM 2308 C C . VAL B 1 125 ? 4.809 13.367 0.421 1 97.38 125 VAL B C 1
ATOM 2310 O O . VAL B 1 125 ? 5.348 13.18 1.515 1 97.38 125 VAL B O 1
ATOM 2313 N N . ALA B 1 126 ? 4.957 12.539 -0.59 1 96.81 126 ALA B N 1
ATOM 2314 C CA . ALA B 1 126 ? 4.395 12.617 -1.937 1 96.81 126 ALA B CA 1
ATOM 2315 C C . ALA B 1 126 ? 3.168 11.727 -2.072 1 96.81 126 ALA B C 1
ATOM 2317 O O . ALA B 1 126 ? 3.016 10.75 -1.327 1 96.81 126 ALA B O 1
ATOM 2318 N N . THR B 1 127 ? 2.297 11.969 -3.002 1 98.56 127 THR B N 1
ATOM 2319 C CA . THR B 1 127 ? 1.082 11.203 -3.277 1 98.56 127 THR B CA 1
ATOM 2320 C C . THR B 1 127 ? 1.411 9.742 -3.553 1 98.56 127 THR B C 1
ATOM 2322 O O . THR B 1 127 ? 0.772 8.844 -3.002 1 98.56 127 THR B O 1
ATOM 2325 N N . SER B 1 128 ? 2.477 9.461 -4.309 1 98.31 128 SER B N 1
ATOM 2326 C CA . SER B 1 128 ? 2.828 8.109 -4.719 1 98.31 128 SER B CA 1
ATOM 2327 C C . SER B 1 128 ? 3.707 7.426 -3.68 1 98.31 128 SER B C 1
ATOM 2329 O O . SER B 1 128 ? 4.102 6.27 -3.854 1 98.31 128 SER B O 1
ATOM 2331 N N . GLY B 1 129 ? 4.062 8.102 -2.605 1 97.69 129 GLY B N 1
ATOM 2332 C CA . GLY B 1 129 ? 4.867 7.566 -1.519 1 97.69 129 GLY B CA 1
ATOM 2333 C C . GLY B 1 129 ? 4.066 7.293 -0.26 1 97.69 129 GLY B C 1
ATOM 2334 O O . GLY B 1 129 ? 3.25 6.371 -0.227 1 97.69 129 GLY B O 1
ATOM 2335 N N . CYS B 1 130 ? 4.281 8.188 0.672 1 98.25 130 CYS B N 1
ATOM 2336 C CA . CYS B 1 130 ? 3.684 7.977 1.985 1 98.25 130 CYS B CA 1
ATOM 2337 C C . CYS B 1 130 ? 2.162 8 1.903 1 98.25 130 CYS B C 1
ATOM 2339 O O . CYS B 1 130 ? 1.484 7.266 2.621 1 98.25 130 CYS B O 1
ATOM 2341 N N . VAL B 1 131 ? 1.586 8.875 1.057 1 98.81 131 VAL B N 1
ATOM 2342 C CA . VAL B 1 131 ? 0.134 8.984 0.968 1 98.81 131 VAL B CA 1
ATOM 2343 C C . VAL B 1 131 ? -0.454 7.668 0.46 1 98.81 131 VAL B C 1
ATOM 2345 O O . VAL B 1 131 ? -1.323 7.078 1.106 1 98.81 131 VAL B O 1
ATOM 2348 N N . LEU B 1 132 ? 0.061 7.234 -0.632 1 98.88 132 LEU B N 1
ATOM 2349 C CA . LEU B 1 132 ? -0.422 6 -1.245 1 98.88 132 LEU B CA 1
ATOM 2350 C C . LEU B 1 132 ? -0.304 4.828 -0.276 1 98.88 132 LEU B C 1
ATOM 2352 O O . LEU B 1 132 ? -1.285 4.125 -0.023 1 98.88 132 LEU B O 1
ATOM 2356 N N . SER B 1 133 ? 0.873 4.605 0.291 1 98.81 133 SER B N 1
ATOM 2357 C CA . SER B 1 133 ? 1.089 3.467 1.177 1 98.81 133 SER B CA 1
ATOM 2358 C C . SER B 1 133 ? 0.196 3.547 2.41 1 98.81 133 SER B C 1
ATOM 2360 O O . SER B 1 133 ? -0.342 2.535 2.861 1 98.81 133 SER B O 1
ATOM 2362 N N . THR B 1 134 ? 0.037 4.711 2.941 1 98.94 134 THR B N 1
ATOM 2363 C CA . THR B 1 134 ? -0.768 4.902 4.145 1 98.94 134 THR B CA 1
ATOM 2364 C C . THR B 1 134 ? -2.248 4.676 3.844 1 98.94 134 THR B C 1
ATOM 2366 O O . THR B 1 134 ? -2.955 4.043 4.633 1 98.94 134 THR B O 1
ATOM 2369 N N . VAL B 1 135 ? -2.727 5.184 2.695 1 98.88 135 VAL B N 1
ATOM 2370 C CA . VAL B 1 135 ? -4.117 4.984 2.295 1 98.88 135 VAL B CA 1
ATOM 2371 C C . VAL B 1 135 ? -4.414 3.492 2.182 1 98.88 135 VAL B C 1
ATOM 2373 O O . VAL B 1 135 ? -5.422 3.012 2.705 1 98.88 135 VAL B O 1
ATOM 2376 N N . ARG B 1 136 ? -3.51 2.809 1.545 1 98.69 136 ARG B N 1
ATOM 2377 C CA . ARG B 1 136 ? -3.717 1.378 1.339 1 98.69 136 ARG B CA 1
ATOM 2378 C C . ARG B 1 136 ? -3.783 0.637 2.67 1 98.69 136 ARG B C 1
ATOM 2380 O O . ARG B 1 136 ? -4.68 -0.179 2.889 1 98.69 136 ARG B O 1
ATOM 2387 N N . GLN B 1 137 ? -2.91 0.897 3.566 1 98.69 137 GLN B N 1
ATOM 2388 C CA . GLN B 1 137 ? -2.855 0.186 4.84 1 98.69 137 GLN B CA 1
ATOM 2389 C C . GLN B 1 137 ? -3.998 0.611 5.758 1 98.69 137 GLN B C 1
ATOM 2391 O O . GLN B 1 137 ? -4.547 -0.21 6.496 1 98.69 137 GLN B O 1
ATOM 2396 N N . ALA B 1 138 ? -4.344 1.872 5.73 1 98.81 138 ALA B N 1
ATOM 2397 C CA . ALA B 1 138 ? -5.492 2.338 6.508 1 98.81 138 ALA B CA 1
ATOM 2398 C C . ALA B 1 138 ? -6.773 1.631 6.074 1 98.81 138 ALA B C 1
ATOM 2400 O O . ALA B 1 138 ? -7.57 1.204 6.914 1 98.81 138 ALA B O 1
ATOM 2401 N N . ALA B 1 139 ? -6.98 1.554 4.746 1 98.12 139 ALA B N 1
ATOM 2402 C CA . ALA B 1 139 ? -8.172 0.894 4.219 1 98.12 139 ALA B CA 1
ATOM 2403 C C . ALA B 1 139 ? -8.219 -0.57 4.645 1 98.12 139 ALA B C 1
ATOM 2405 O O . ALA B 1 139 ? -9.273 -1.066 5.055 1 98.12 139 ALA B O 1
ATOM 2406 N N . ASP B 1 140 ? -7.109 -1.251 4.59 1 97.94 140 ASP B N 1
ATOM 2407 C CA . ASP B 1 140 ? -7.039 -2.643 5.027 1 97.94 140 ASP B CA 1
ATOM 2408 C C . ASP B 1 140 ? -7.309 -2.762 6.523 1 97.94 140 ASP B C 1
ATOM 2410 O O . ASP B 1 140 ? -7.707 -3.824 7.008 1 97.94 140 ASP B O 1
ATOM 2414 N N . GLY B 1 141 ? -7.051 -1.717 7.281 1 97.69 141 GLY B N 1
ATOM 2415 C CA . GLY B 1 141 ? -7.34 -1.674 8.703 1 97.69 141 GLY B CA 1
ATOM 2416 C C . GLY B 1 141 ? -8.773 -1.268 9.016 1 97.69 141 GLY B C 1
ATOM 2417 O O . GLY B 1 141 ? -9.133 -1.094 10.18 1 97.69 141 GLY B O 1
ATOM 2418 N N . ASP B 1 142 ? -9.555 -1.034 8.031 1 96.88 142 ASP B N 1
ATOM 2419 C CA . ASP B 1 142 ? -10.977 -0.73 8.102 1 96.88 142 ASP B CA 1
ATOM 2420 C C . ASP B 1 142 ? -11.219 0.679 8.641 1 96.88 142 ASP B C 1
ATOM 2422 O O . ASP B 1 142 ? -12.227 0.935 9.305 1 96.88 142 ASP B O 1
ATOM 2426 N N . TYR B 1 143 ? -10.305 1.547 8.469 1 98.25 143 TYR B N 1
ATOM 2427 C CA . TYR B 1 143 ? -10.57 2.969 8.648 1 98.25 143 TYR B CA 1
ATOM 2428 C C . TYR B 1 143 ? -11.344 3.527 7.457 1 98.25 143 TYR B C 1
ATOM 2430 O O . TYR B 1 143 ? -11.125 3.115 6.316 1 98.25 143 TYR B O 1
ATOM 2438 N N . GLY B 1 144 ? -12.289 4.418 7.785 1 97.75 144 GLY B N 1
ATOM 2439 C CA . GLY B 1 144 ? -12.633 5.316 6.695 1 97.75 144 GLY B CA 1
ATOM 2440 C C . GLY B 1 144 ? -11.469 6.191 6.254 1 97.75 144 GLY B C 1
ATOM 2441 O O . GLY B 1 144 ? -10.648 6.605 7.078 1 97.75 144 GLY B O 1
ATOM 2442 N N . VAL B 1 145 ? -11.367 6.453 4.922 1 98.62 145 VAL B N 1
ATOM 2443 C CA . VAL B 1 145 ? -10.227 7.234 4.445 1 98.62 145 VAL B CA 1
ATOM 2444 C C . VAL B 1 145 ? -10.727 8.391 3.576 1 98.62 145 VAL B C 1
ATOM 2446 O O . VAL B 1 145 ? -11.57 8.195 2.701 1 98.62 145 VAL B O 1
ATOM 2449 N N . VAL B 1 146 ? -10.227 9.547 3.869 1 98.81 146 VAL B N 1
ATOM 2450 C CA . VAL B 1 146 ? -10.406 10.727 3.027 1 98.81 146 VAL B CA 1
ATOM 2451 C C . VAL B 1 146 ? -9.047 11.219 2.545 1 98.81 146 VAL B C 1
ATOM 2453 O O . VAL B 1 146 ? -8.141 11.445 3.352 1 98.81 146 VAL B O 1
ATOM 2456 N N . VAL B 1 147 ? -8.922 11.328 1.259 1 98.94 147 VAL B N 1
ATOM 2457 C CA . VAL B 1 147 ? -7.723 11.922 0.673 1 98.94 147 VAL B CA 1
ATOM 2458 C C . VAL B 1 147 ? -8.023 13.352 0.23 1 98.94 147 VAL B C 1
ATOM 2460 O O . VAL B 1 147 ? -8.938 13.586 -0.564 1 98.94 147 VAL B O 1
ATOM 2463 N N . VAL B 1 148 ? -7.293 14.281 0.813 1 98.94 148 VAL B N 1
ATOM 2464 C CA . VAL B 1 148 ? -7.496 15.68 0.433 1 98.94 148 VAL B CA 1
ATOM 2465 C C . VAL B 1 148 ? -6.629 16.016 -0.778 1 98.94 148 VAL B C 1
ATOM 2467 O O . VAL B 1 148 ? -5.453 16.359 -0.632 1 98.94 148 VAL B O 1
ATOM 2470 N N . ARG B 1 149 ? -7.211 16.047 -1.888 1 98.56 149 ARG B N 1
ATOM 2471 C CA . ARG B 1 149 ? -6.57 16.031 -3.197 1 98.56 149 ARG B CA 1
ATOM 2472 C C . ARG B 1 149 ? -5.594 17.203 -3.336 1 98.56 149 ARG B C 1
ATOM 2474 O O . ARG B 1 149 ? -4.438 17 -3.707 1 98.56 149 ARG B O 1
ATOM 2481 N N . ASP B 1 150 ? -6.051 18.391 -3.043 1 98.44 150 ASP B N 1
ATOM 2482 C CA . ASP B 1 150 ? -5.25 19.578 -3.299 1 98.44 150 ASP B CA 1
ATOM 2483 C C . ASP B 1 150 ? -4.234 19.812 -2.184 1 98.44 150 ASP B C 1
ATOM 2485 O O . ASP B 1 150 ? -3.482 20.797 -2.211 1 98.44 150 ASP B O 1
ATOM 2489 N N . LEU B 1 151 ? -4.18 18.891 -1.21 1 98.81 151 LEU B N 1
ATOM 2490 C CA . LEU B 1 151 ? -3.176 18.953 -0.154 1 98.81 151 LEU B CA 1
ATOM 2491 C C . LEU B 1 151 ? -2.227 17.766 -0.229 1 98.81 151 LEU B C 1
ATOM 2493 O O . LEU B 1 151 ? -1.47 17.5 0.71 1 98.81 151 LEU B O 1
ATOM 2497 N N . CYS B 1 152 ? -2.318 17 -1.276 1 98.75 152 CYS B N 1
ATOM 2498 C CA . CYS B 1 152 ? -1.34 15.992 -1.654 1 98.75 152 CYS B CA 1
ATOM 2499 C C . CYS B 1 152 ? -0.581 16.406 -2.908 1 98.75 152 CYS B C 1
ATOM 2501 O O . CYS B 1 152 ? -1.174 16.938 -3.854 1 98.75 152 CYS B O 1
ATOM 2503 N N . LEU B 1 153 ? 0.7 16.219 -2.846 1 98.06 153 LEU B N 1
ATOM 2504 C CA . LEU B 1 153 ? 1.528 16.578 -3.99 1 98.06 153 LEU B CA 1
ATOM 2505 C C . LEU B 1 153 ? 2.408 15.406 -4.418 1 98.06 153 LEU B C 1
ATOM 2507 O O . LEU B 1 153 ? 2.875 14.633 -3.578 1 98.06 153 LEU B O 1
ATOM 2511 N N . ASP B 1 154 ? 2.596 15.266 -5.688 1 97.62 154 ASP B N 1
ATOM 2512 C CA . ASP B 1 154 ? 3.561 14.359 -6.305 1 97.62 154 ASP B CA 1
ATOM 2513 C C . ASP B 1 154 ? 4.387 15.078 -7.371 1 97.62 154 ASP B C 1
ATOM 2515 O O . ASP B 1 154 ? 3.885 15.977 -8.047 1 97.62 154 ASP B O 1
ATOM 2519 N N . PRO B 1 155 ? 5.688 14.773 -7.438 1 96.44 155 PRO B N 1
ATOM 2520 C CA . PRO B 1 155 ? 6.48 15.43 -8.484 1 96.44 155 PRO B CA 1
ATOM 2521 C C . PRO B 1 155 ? 6.016 15.07 -9.891 1 96.44 155 PRO B C 1
ATOM 2523 O O . PRO B 1 155 ? 6.324 15.781 -10.844 1 96.44 155 PRO B O 1
ATOM 2526 N N . ASP B 1 156 ? 5.395 13.961 -10.094 1 97.62 156 ASP B N 1
ATOM 2527 C CA . ASP B 1 156 ? 4.902 13.516 -11.391 1 97.62 156 ASP B CA 1
ATOM 2528 C C . ASP B 1 156 ? 3.402 13.766 -11.531 1 97.62 156 ASP B C 1
ATOM 2530 O O . ASP B 1 156 ? 2.592 13.062 -10.922 1 97.62 156 ASP B O 1
ATOM 2534 N N . GLU B 1 157 ? 3.018 14.68 -12.422 1 97.19 157 GLU B N 1
ATOM 2535 C CA . GLU B 1 157 ? 1.635 15.133 -12.547 1 97.19 157 GLU B CA 1
ATOM 2536 C C . GLU B 1 157 ? 0.728 14 -13.031 1 97.19 157 GLU B C 1
ATOM 2538 O O . GLU B 1 157 ? -0.442 13.93 -12.648 1 97.19 157 GLU B O 1
ATOM 2543 N N . GLU B 1 158 ? 1.244 13.18 -13.898 1 98.44 158 GLU B N 1
ATOM 2544 C CA . GLU B 1 158 ? 0.441 12.055 -14.367 1 98.44 158 GLU B CA 1
ATOM 2545 C C . GLU B 1 158 ? 0.159 11.07 -13.227 1 98.44 158 GLU B C 1
ATOM 2547 O O . GLU B 1 158 ? 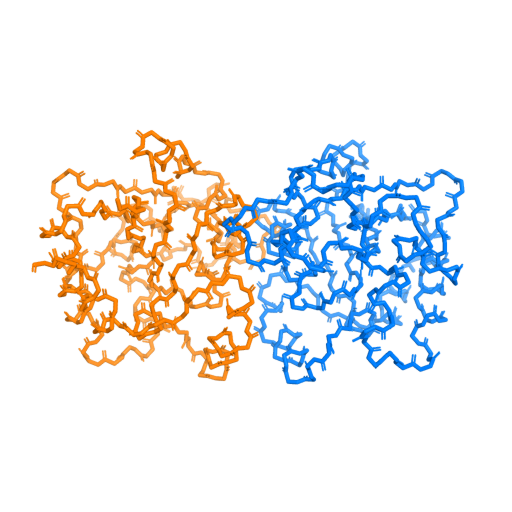-0.965 10.586 -13.086 1 98.44 158 GLU B O 1
ATOM 2552 N N . VAL B 1 159 ? 1.17 10.789 -12.438 1 98.5 159 VAL B N 1
ATOM 2553 C CA . VAL B 1 159 ? 1.006 9.898 -11.289 1 98.5 159 VAL B CA 1
ATOM 2554 C C . VAL B 1 159 ? -0.006 10.492 -10.312 1 98.5 159 VAL B C 1
ATOM 2556 O O . VAL B 1 159 ? -0.913 9.797 -9.852 1 98.5 159 VAL B O 1
ATOM 2559 N N . GLN B 1 160 ? 0.141 11.797 -10.078 1 98.44 160 GLN B N 1
ATOM 2560 C CA . GLN B 1 160 ? -0.815 12.5 -9.227 1 98.44 160 GLN B CA 1
ATOM 2561 C C . GLN B 1 160 ? -2.244 12.305 -9.734 1 98.44 160 GLN B C 1
ATOM 2563 O O . GLN B 1 160 ? -3.125 11.906 -8.969 1 98.44 160 GLN B O 1
ATOM 2568 N N . ARG B 1 161 ? -2.438 12.508 -10.93 1 98.62 161 ARG B N 1
ATOM 2569 C CA . ARG B 1 161 ? -3.773 12.453 -11.516 1 98.62 161 ARG B CA 1
ATOM 2570 C C . ARG B 1 161 ? -4.332 11.031 -11.469 1 98.62 161 ARG B C 1
ATOM 2572 O O . ARG B 1 161 ? -5.469 10.82 -11.047 1 98.62 161 ARG B O 1
ATOM 2579 N N . VAL B 1 162 ? -3.592 10.094 -11.875 1 98.81 162 VAL B N 1
ATOM 2580 C CA . VAL B 1 162 ? -4.051 8.711 -11.984 1 98.81 162 VAL B CA 1
ATOM 2581 C C . VAL B 1 162 ? -4.359 8.156 -10.594 1 98.81 162 VAL B C 1
ATOM 2583 O O . VAL B 1 162 ? -5.375 7.492 -10.391 1 98.81 162 VAL B O 1
ATOM 2586 N N . LEU B 1 163 ? -3.504 8.43 -9.617 1 98.88 163 LEU B N 1
ATOM 2587 C CA . LEU B 1 163 ? -3.76 7.953 -8.258 1 98.88 163 LEU B CA 1
ATOM 2588 C C . LEU B 1 163 ? -5.016 8.602 -7.684 1 98.88 163 LEU B C 1
ATOM 2590 O O . LEU B 1 163 ? -5.855 7.918 -7.09 1 98.88 163 LEU B O 1
ATOM 2594 N N . MET B 1 164 ? -5.219 9.867 -7.906 1 98.88 164 MET B N 1
ATOM 2595 C CA . MET B 1 164 ? -6.34 10.609 -7.34 1 98.88 164 MET B CA 1
ATOM 2596 C C . MET B 1 164 ? -7.652 10.195 -7.996 1 98.88 164 MET B C 1
ATOM 2598 O O . MET B 1 164 ? -8.672 10.039 -7.316 1 98.88 164 MET B O 1
ATOM 2602 N N . GLU B 1 165 ? -7.605 9.969 -9.273 1 98.69 165 GLU B N 1
ATOM 2603 C CA . GLU B 1 165 ? -8.852 9.836 -10.016 1 98.69 165 GLU B CA 1
ATOM 2604 C C . GLU B 1 165 ? -9.25 8.367 -10.172 1 98.69 165 GLU B C 1
ATOM 2606 O O . GLU B 1 165 ? -10.43 8.055 -10.359 1 98.69 165 GLU B O 1
ATOM 2611 N N . LYS B 1 166 ? -8.273 7.484 -10.078 1 98.62 166 LYS B N 1
ATOM 2612 C CA . LYS B 1 166 ? -8.602 6.125 -10.5 1 98.62 166 LYS B CA 1
ATOM 2613 C C . LYS B 1 166 ? -8.227 5.109 -9.422 1 98.62 166 LYS B C 1
ATOM 2615 O O . LYS B 1 166 ? -8.82 4.031 -9.344 1 98.62 166 LYS B O 1
ATOM 2620 N N . VAL B 1 167 ? -7.246 5.406 -8.578 1 98.62 167 VAL B N 1
ATOM 2621 C CA . VAL B 1 167 ? -6.746 4.406 -7.645 1 98.62 167 VAL B CA 1
ATOM 2622 C C . VAL B 1 167 ? -7.324 4.66 -6.254 1 98.62 167 VAL B C 1
ATOM 2624 O O . VAL B 1 167 ? -7.945 3.771 -5.66 1 98.62 167 VAL B O 1
ATOM 2627 N N . PHE B 1 168 ? -7.203 5.883 -5.754 1 98.75 168 PHE B N 1
ATOM 2628 C CA . PHE B 1 168 ? -7.641 6.203 -4.402 1 98.75 168 PHE B CA 1
ATOM 2629 C C . PHE B 1 168 ? -9.156 6.074 -4.277 1 98.75 168 PHE B C 1
ATOM 2631 O O . PHE B 1 168 ? -9.664 5.684 -3.227 1 98.75 168 PHE B O 1
ATOM 2638 N N . VAL B 1 169 ? -9.898 6.289 -5.324 1 97.88 169 VAL B N 1
ATOM 2639 C CA . VAL B 1 169 ? -11.359 6.363 -5.285 1 97.88 169 VAL B CA 1
ATOM 2640 C C . VAL B 1 169 ? -11.938 4.98 -5 1 97.88 169 VAL B C 1
ATOM 2642 O O . VAL B 1 169 ? -13.117 4.859 -4.641 1 97.88 169 VAL B O 1
ATOM 2645 N N . LYS B 1 170 ? -11.133 3.955 -5.094 1 95.44 170 LYS B N 1
ATOM 2646 C CA . LYS B 1 170 ? -11.602 2.598 -4.832 1 95.44 170 LYS B CA 1
ATOM 2647 C C . LYS B 1 170 ? -11.625 2.303 -3.334 1 95.44 170 LYS B C 1
ATOM 2649 O O . LYS B 1 170 ? -12.328 1.394 -2.887 1 95.44 170 LYS B O 1
ATOM 2654 N N . GLN B 1 171 ? -10.891 3.086 -2.568 1 96.94 171 GLN B N 1
ATOM 2655 C CA . GLN B 1 171 ? -10.75 2.748 -1.155 1 96.94 171 GLN B CA 1
ATOM 2656 C C . GLN B 1 171 ? -10.969 3.973 -0.272 1 96.94 171 GLN B C 1
ATOM 2658 O O . GLN B 1 171 ? -11.008 3.863 0.955 1 96.94 171 GLN B O 1
ATOM 2663 N N . ALA B 1 172 ? -11.117 5.176 -0.872 1 98.06 172 ALA B N 1
ATOM 2664 C CA . ALA B 1 172 ? -11.188 6.426 -0.116 1 98.06 172 ALA B CA 1
ATOM 2665 C C . ALA B 1 172 ? -12.125 7.422 -0.788 1 98.06 172 ALA B C 1
ATOM 2667 O O . ALA B 1 172 ? -12.445 7.281 -1.969 1 98.06 172 ALA B O 1
ATOM 2668 N N . GLU B 1 173 ? -12.609 8.344 -0.014 1 98.19 173 GLU B N 1
ATOM 2669 C CA . GLU B 1 173 ? -13.156 9.578 -0.575 1 98.19 173 GLU B CA 1
ATOM 2670 C C . GLU B 1 173 ? -12.047 10.555 -0.944 1 98.19 173 GLU B C 1
ATOM 2672 O O . GLU B 1 173 ? -11.109 10.758 -0.174 1 98.19 173 GLU B O 1
ATOM 2677 N N . VAL B 1 174 ? -12.148 11.094 -2.133 1 98.81 174 VAL B N 1
ATOM 2678 C CA . VAL B 1 174 ? -11.172 12.086 -2.568 1 98.81 174 VAL B CA 1
ATOM 2679 C C . VAL B 1 174 ? -11.859 13.445 -2.717 1 98.81 174 VAL B C 1
ATOM 2681 O O . VAL B 1 174 ? -12.781 13.602 -3.523 1 98.81 174 VAL B O 1
ATOM 2684 N N . VAL B 1 175 ? -11.414 14.383 -1.914 1 98.75 175 VAL B N 1
ATOM 2685 C CA . VAL B 1 175 ? -12.086 15.68 -1.896 1 98.75 175 VAL B CA 1
ATOM 2686 C C . VAL B 1 175 ? -11.047 16.797 -1.87 1 98.75 175 VAL B C 1
ATOM 2688 O O . VAL B 1 175 ? -9.875 16.562 -1.562 1 98.75 175 VAL B O 1
ATOM 2691 N N . ASP B 1 176 ? -11.484 18.016 -2.184 1 98.44 176 ASP B N 1
ATOM 2692 C CA . ASP B 1 176 ? -10.625 19.172 -2.01 1 98.44 176 ASP B CA 1
ATOM 2693 C C . ASP B 1 176 ? -10.711 19.719 -0.583 1 98.44 176 ASP B C 1
ATOM 2695 O O . ASP B 1 176 ? -11.695 19.469 0.119 1 98.44 176 ASP B O 1
ATOM 2699 N N . SER B 1 177 ? -9.656 20.469 -0.173 1 98.5 177 SER B N 1
ATOM 2700 C CA . SER B 1 177 ? -9.578 21 1.186 1 98.5 177 SER B CA 1
ATOM 2701 C C . SER B 1 177 ? -10.805 21.828 1.525 1 98.5 177 SER B C 1
ATOM 2703 O O . SER B 1 177 ? -11.359 21.719 2.623 1 98.5 177 SER B O 1
ATOM 2705 N N . GLU B 1 178 ? -11.234 22.641 0.577 1 97.94 178 GLU B N 1
ATOM 2706 C CA . GLU B 1 178 ? -12.398 23.484 0.814 1 97.94 178 GLU B CA 1
ATOM 2707 C C . GLU B 1 178 ? -13.648 22.641 1.096 1 97.94 178 GLU B C 1
ATOM 2709 O O . GLU B 1 178 ? -14.406 22.953 2.012 1 97.94 178 GLU B O 1
ATOM 2714 N N . GLU B 1 179 ? -13.836 21.641 0.296 1 97.81 179 GLU B N 1
ATOM 2715 C CA . GLU B 1 179 ? -14.969 20.734 0.482 1 97.81 179 GLU B CA 1
ATOM 2716 C C . GLU B 1 179 ? -14.898 20.031 1.831 1 97.81 179 GLU B C 1
ATOM 2718 O O . GLU B 1 179 ? -15.906 19.906 2.531 1 97.81 179 GLU B O 1
ATOM 2723 N N . TRP B 1 180 ? -13.742 19.531 2.213 1 98.19 180 TRP B N 1
ATOM 2724 C CA . TRP B 1 180 ? -13.594 18.844 3.484 1 98.19 180 TRP B CA 1
ATOM 2725 C C . TRP B 1 180 ? -13.898 19.766 4.656 1 98.19 180 TRP B C 1
ATOM 2727 O O . TRP B 1 180 ? -14.656 19.406 5.562 1 98.19 180 TRP B O 1
ATOM 2737 N N . VAL B 1 181 ? -13.344 20.969 4.625 1 97.94 181 VAL B N 1
ATOM 2738 C CA . VAL B 1 181 ? -13.508 21.938 5.707 1 97.94 181 VAL B CA 1
ATOM 2739 C C . VAL B 1 181 ? -14.977 22.344 5.812 1 97.94 181 VAL B C 1
ATOM 2741 O O . VAL B 1 181 ? -15.5 22.516 6.914 1 97.94 181 VAL B O 1
ATOM 2744 N N . ALA B 1 182 ? -15.617 22.5 4.652 1 96.75 182 ALA B N 1
ATOM 2745 C CA . ALA B 1 182 ? -17.031 22.859 4.637 1 96.75 182 ALA B CA 1
ATOM 2746 C C . ALA B 1 182 ? -17.875 21.797 5.332 1 96.75 182 ALA B C 1
ATOM 2748 O O . ALA B 1 182 ? -18.953 22.094 5.859 1 96.75 182 ALA B O 1
ATOM 2749 N N . GLY B 1 183 ? -17.375 20.625 5.34 1 95.12 183 GLY B N 1
ATOM 2750 C CA . GLY B 1 183 ? -18.109 19.516 5.949 1 95.12 183 GLY B CA 1
ATOM 2751 C C . GLY B 1 183 ? -17.906 19.422 7.449 1 95.12 183 GLY B C 1
ATOM 2752 O O . GLY B 1 183 ? -18.562 18.641 8.125 1 95.12 183 GLY B O 1
ATOM 2753 N N . LEU B 1 184 ? -16.938 20.25 7.973 1 92.12 184 LEU B N 1
ATOM 2754 C CA . LEU B 1 184 ? -16.625 20.219 9.398 1 92.12 184 LEU B CA 1
ATOM 2755 C C . LEU B 1 184 ? -17.672 21 10.188 1 92.12 184 LEU B C 1
ATOM 2757 O O . LEU B 1 184 ? -18.234 21.984 9.688 1 92.12 184 LEU B O 1
ATOM 2761 N N . ASP B 1 185 ? -18.75 20.734 10.383 1 77.44 185 ASP B N 1
ATOM 2762 C CA . ASP B 1 185 ? -19.734 21.438 11.18 1 77.44 185 ASP B CA 1
ATOM 2763 C C . ASP B 1 185 ? -19.062 22.469 12.102 1 77.44 185 ASP B C 1
ATOM 2765 O O . ASP B 1 185 ? -18.984 22.25 13.312 1 77.44 185 ASP B O 1
ATOM 2769 N N . LEU B 1 186 ? -18.391 23.375 11.398 1 70.31 186 LEU B N 1
ATOM 2770 C CA . LEU B 1 186 ? -17.734 24.391 12.203 1 70.31 186 LEU B CA 1
ATOM 2771 C C . LEU B 1 186 ? -18.719 25.5 12.594 1 70.31 186 LEU B C 1
ATOM 2773 O O . LEU B 1 186 ? -19.672 25.766 11.859 1 70.31 186 LEU B O 1
#

Foldseek 3Di:
DAQEAEEAEAQFQQQVVVAPADPCQLVLVQVLVVLCVVLVHAYEYEFEAAEVQRPVADCPDPQRHPDCRRVQHYPPDNSRARDPSRHDDPPHHYWYDHAFESPPPICVVVVCVVSVHQAYEYAYPACVTHVVNNLVVCLVVNGAYEYALSRHHHRDVVVSVCCQPPNSVVRYHYHHSVVVSVPSPD/DAQEAEEAEAQFQQQVVVAPADPCQLVLVQVLVVLCVVLVHAYEYEFEEAEVVRPVQDCPDPQRHPDCRRVQHYPPDNSRARDPSRHDDPPHHYWYDHAFESPPPICVVVVCVVSVHQAYEYAYPACVTHVVNNLVVCLVVNGAYEYALSRHHHRDVVVSVCCQPPNSVVRYHYHHSVVVSVPSPD

InterPro domains:
  IPR000868 Isochorismatase-like domain [PF00857] (4-179)
  IPR036380 Isochorismatase-like superfamily [G3DSA:3.40.50.850] (1-185)
  IPR036380 Isochorismatase-like superfamily [SSF52499] (2-184)
  IPR050272 Isochorismatase-like hydrolase [PTHR43540] (3-184)

Organism: NCBI:txid176857

Nearest PDB structures (foldseek):
  3txy-assembly1_A-2  TM=8.951E-01  e=3.719E-15  Burkholderia thailandensis E264
  1j2r-assembly1_A  TM=8.958E-01  e=4.175E-14  Escherichia coli
  4l07-assembly1_A  TM=8.781E-01  e=2.705E-14  Pseudomonas putida S16
  4l08-assembly3_F  TM=8.607E-01  e=8.258E-14  Pseudomonas putida S16
  3o92-assembly1_C  TM=7.715E-01  e=1.803E-10  Streptococcus pneumoniae TIGR4

Radius of gyration: 20.66 Å; Cα contacts (8 Å, |Δi|>4): 779; chains: 2; bounding box: 47×60×46 Å

Secondary structure (DSSP, 8-state):
---EEEEEES-BHHHHTTS---TTHHHHHHHHHHHHHHTTPPEEEEEE-B-TT-TT--TT-SSS-SSTTGGGGBTT-TTTSBPGGGPPPTT-EEEEESSSSTTTTSSHHHHHHHTT--EEEEEEE-IIIIIHHHHHHHHHTT-EEEEEEEEEE-S-HHHHHHIIIIIGGGTSEEE-HHHHHHTS--/---EEEEEES-BHHHHTTS---TTHHHHHHHHHHHHHHTTPPEEEEEE-B-TT-TT--TT-SSS-SSTTGGGGBTT-TTTSBPGGGPPPTT-EEEEESSSSTTTTSSHHHHHHHTT--EEEEEEE-IIIIIHHHHHHHHHTT-EEEEEEEEEE-S-HHHHHHIIIIIGGGTSEEE-HHHHHHTS--